Protein AF-0000000085931524 (afdb_homodimer)

Sequence (220 aa):
MPRPKGSQNKSKTNKMNFAAAMEAKLAEKAQLEQKITEALAEIDRLKAQLKANRTSLKSVEKSIAKLETQKAEADAQAILKAQKSKLNSAIQNLLDAGMSMDDIIHKLNGMPRPKGSQNKSKTNKMNFAAAMEAKLAEKAQLEQKITEALAEIDRLKAQLKANRTSLKSVEKSIAKLETQKAEADAQAILKAQKSKLNSAIQNLLDAGMSMDDIIHKLNG

Foldseek 3Di:
DPDPDPPCPVCPVPPPPVVVVVVVVVVVVVVVVVVVVVVVVVVVVVVVVVVVVVVVVVVVVVVVVVVVVVVVVVVVVVVVVVVVVVVVVVLVVCVVVPHDPVNVVVVVVD/DPDPDPPPPPCPVPPPPVVVVVVVVVVVVVVVVVVVVVVVVVVVVVVVVVVVVVVVVVVVVVVVVVVVVVVVVVVVVVVVVVVVVVVVVVLVVCVVVPHDPVVVVVVVVD

Organism: NCBI:txid2903556

pLDDT: mean 90.13, std 16.09, range [42.25, 98.94]

Str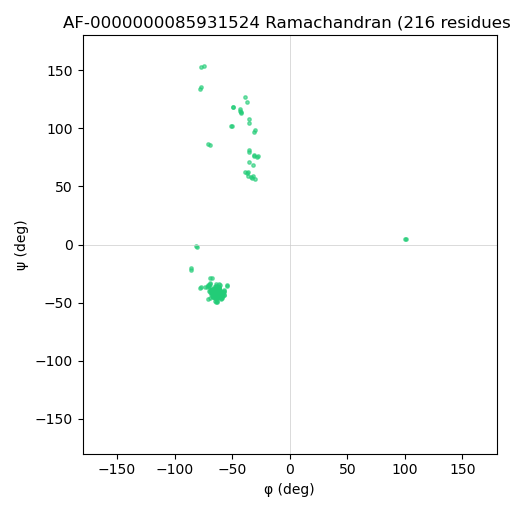ucture (mmCIF, N/CA/C/O backbone):
data_AF-0000000085931524-model_v1
#
loop_
_entity.id
_entity.type
_entity.pdbx_description
1 polymer 'Uncharacterized protein'
#
loop_
_atom_site.group_PDB
_atom_site.id
_atom_site.type_symbol
_atom_site.label_atom_id
_atom_site.label_alt_id
_atom_site.label_comp_id
_atom_site.label_asym_id
_atom_site.label_entity_id
_atom_site.label_seq_id
_atom_site.pdbx_PDB_ins_code
_atom_site.Cartn_x
_atom_site.Cartn_y
_atom_site.Cartn_z
_atom_site.occupancy
_atom_site.B_iso_or_equiv
_atom_site.auth_seq_id
_atom_site.auth_comp_id
_atom_site.auth_asym_id
_atom_site.auth_atom_id
_atom_site.pdbx_PDB_model_num
ATOM 1 N N . MET A 1 1 ? 39.281 -64.125 -14.969 1 48.97 1 MET A N 1
ATOM 2 C CA . MET A 1 1 ? 38.5 -63.625 -13.844 1 48.97 1 MET A CA 1
ATOM 3 C C . MET A 1 1 ? 37.062 -63.281 -14.289 1 48.97 1 MET A C 1
ATOM 5 O O . MET A 1 1 ? 36.875 -62.688 -15.359 1 48.97 1 MET A O 1
ATOM 9 N N . PRO A 1 2 ? 35.938 -64 -13.961 1 50.84 2 PRO A N 1
ATOM 10 C CA . PRO A 1 2 ? 34.562 -63.812 -14.453 1 50.84 2 PRO A CA 1
ATOM 11 C C . PRO A 1 2 ? 34.125 -62.344 -14.344 1 50.84 2 PRO A C 1
ATOM 13 O O . PRO A 1 2 ? 34.625 -61.625 -13.469 1 50.84 2 PRO A O 1
ATOM 16 N N . ARG A 1 3 ? 33.812 -61.719 -15.469 1 61.47 3 ARG A N 1
ATOM 17 C CA . ARG A 1 3 ? 33.312 -60.344 -15.5 1 61.47 3 ARG A CA 1
ATOM 18 C C . ARG A 1 3 ? 32.281 -60.094 -14.383 1 61.47 3 ARG A C 1
ATOM 20 O O . ARG A 1 3 ? 31.438 -60.969 -14.125 1 61.47 3 ARG A O 1
ATOM 27 N N . PRO A 1 4 ? 32.594 -59.25 -13.391 1 54.47 4 PRO A N 1
ATOM 28 C CA . PRO A 1 4 ? 31.609 -58.906 -12.367 1 54.47 4 PRO A CA 1
ATOM 29 C C . PRO A 1 4 ? 30.203 -58.781 -12.938 1 54.47 4 PRO A C 1
ATOM 31 O O . PRO A 1 4 ? 30.031 -58.5 -14.125 1 54.47 4 PRO A O 1
ATOM 34 N N . LYS A 1 5 ? 29.297 -59.531 -12.438 1 51.34 5 LYS A N 1
ATOM 35 C CA . LYS A 1 5 ? 27.875 -59.469 -12.75 1 51.34 5 LYS A CA 1
ATOM 36 C C . LYS A 1 5 ? 27.406 -58.031 -13 1 51.34 5 LYS A C 1
ATOM 38 O O . LYS A 1 5 ? 27.922 -57.094 -12.383 1 51.34 5 LYS A O 1
ATOM 43 N N . GLY A 1 6 ? 27.172 -57.625 -14.234 1 47.81 6 GLY A N 1
ATOM 44 C CA . GLY A 1 6 ? 26.594 -56.344 -14.609 1 47.81 6 GLY A CA 1
ATOM 45 C C . GLY A 1 6 ? 25.625 -55.812 -13.562 1 47.81 6 GLY A C 1
ATOM 46 O O . GLY A 1 6 ? 24.875 -56.562 -12.945 1 47.81 6 GLY A O 1
ATOM 47 N N . SER A 1 7 ? 26.172 -54.906 -12.688 1 46.09 7 SER A N 1
ATOM 48 C CA . SER A 1 7 ? 25.25 -54.156 -11.828 1 46.09 7 SER A CA 1
ATOM 49 C C . SER A 1 7 ? 23.906 -53.938 -12.516 1 46.09 7 SER A C 1
ATOM 51 O O . SER A 1 7 ? 23.844 -53.406 -13.625 1 46.09 7 SER A O 1
ATOM 53 N N . GLN A 1 8 ? 23.078 -54.938 -12.57 1 42.62 8 GLN A N 1
ATOM 54 C CA . GLN A 1 8 ? 21.719 -54.562 -12.961 1 42.62 8 GLN A CA 1
ATOM 55 C C . GLN A 1 8 ? 21.312 -53.219 -12.398 1 42.62 8 GLN A C 1
ATOM 57 O O . GLN A 1 8 ? 21.156 -53.062 -11.188 1 42.62 8 GLN A O 1
ATOM 62 N N . ASN A 1 9 ? 22.047 -52.156 -12.719 1 47.06 9 ASN A N 1
ATOM 63 C CA . ASN A 1 9 ? 21.469 -50.844 -12.422 1 47.06 9 ASN A CA 1
ATOM 64 C C . ASN A 1 9 ? 19.953 -50.875 -12.5 1 47.06 9 ASN A C 1
ATOM 66 O O . ASN A 1 9 ? 19.375 -51 -13.586 1 47.06 9 ASN A O 1
ATOM 70 N N . LYS A 1 10 ? 19.406 -51.719 -11.766 1 45.88 10 LYS A N 1
ATOM 71 C CA . LYS A 1 10 ? 17.969 -51.531 -11.648 1 45.88 10 LYS A CA 1
ATOM 72 C C . LYS A 1 10 ? 17.594 -50.062 -11.656 1 45.88 10 LYS A C 1
ATOM 74 O O . LYS A 1 10 ? 18.047 -49.281 -10.812 1 45.88 10 LYS A O 1
ATOM 79 N N . SER A 1 11 ? 17.484 -49.406 -12.609 1 48.38 11 SER A N 1
ATOM 80 C CA . SER A 1 11 ? 16.828 -48.094 -12.734 1 48.38 11 SER A CA 1
ATOM 81 C C . SER A 1 11 ? 15.641 -47.969 -11.781 1 48.38 11 SER A C 1
ATOM 83 O O . SER A 1 11 ? 14.633 -48.656 -11.969 1 48.38 11 SER A O 1
ATOM 85 N N . LYS A 1 12 ? 15.992 -48.156 -10.555 1 46.28 12 LYS A N 1
ATOM 86 C CA . LYS A 1 12 ? 14.867 -47.719 -9.727 1 46.28 12 LYS A CA 1
ATOM 87 C C . LYS A 1 12 ? 14.109 -46.562 -10.375 1 46.28 12 LYS A C 1
ATOM 89 O O . LYS A 1 12 ? 14.664 -45.5 -10.555 1 46.28 12 LYS A O 1
ATOM 94 N N . THR A 1 13 ? 13.461 -46.688 -11.375 1 49.78 13 THR A N 1
ATOM 95 C CA . THR A 1 13 ? 12.594 -45.656 -11.922 1 49.78 13 THR A CA 1
ATOM 96 C C . THR A 1 13 ? 11.875 -44.875 -10.812 1 49.78 13 THR A C 1
ATOM 98 O O . THR A 1 13 ? 11.07 -45.469 -10.078 1 49.78 13 THR A O 1
ATOM 101 N N . ASN A 1 14 ? 12.641 -44.344 -10.133 1 55.62 14 ASN A N 1
ATOM 102 C CA . ASN A 1 14 ? 11.961 -43.438 -9.203 1 55.62 14 ASN A CA 1
ATOM 103 C C . ASN A 1 14 ? 10.648 -42.938 -9.781 1 55.62 14 ASN A C 1
ATOM 105 O O . ASN A 1 14 ? 10.656 -42.125 -10.734 1 55.62 14 ASN A O 1
ATOM 109 N N . LYS A 1 15 ? 9.719 -43.781 -9.742 1 72.19 15 LYS A N 1
ATOM 110 C CA . LYS A 1 15 ? 8.398 -43.375 -10.25 1 72.19 15 LYS A CA 1
ATOM 111 C C . LYS A 1 15 ? 7.949 -42.062 -9.648 1 72.19 15 LYS A C 1
ATOM 113 O O . LYS A 1 15 ? 7.914 -41.906 -8.422 1 72.19 15 LYS A O 1
ATOM 118 N N . MET A 1 16 ? 8.031 -41.031 -10.297 1 81.81 16 MET A N 1
ATOM 119 C CA . MET A 1 16 ? 7.527 -39.719 -9.875 1 81.81 16 MET A CA 1
ATOM 120 C C . MET A 1 16 ? 6.141 -39.844 -9.25 1 81.81 16 MET A C 1
ATOM 122 O O . MET A 1 16 ? 5.289 -40.594 -9.758 1 81.81 16 MET A O 1
ATOM 126 N N . ASN A 1 17 ? 6.117 -39.531 -7.988 1 90.69 17 ASN A N 1
ATOM 127 C CA . ASN A 1 17 ? 4.82 -39.406 -7.332 1 90.69 17 ASN A CA 1
ATOM 128 C C . ASN A 1 17 ? 4.055 -38.188 -7.816 1 90.69 17 ASN A C 1
ATOM 130 O O . ASN A 1 17 ? 4.109 -37.125 -7.191 1 90.69 17 ASN A O 1
ATOM 134 N N . PHE A 1 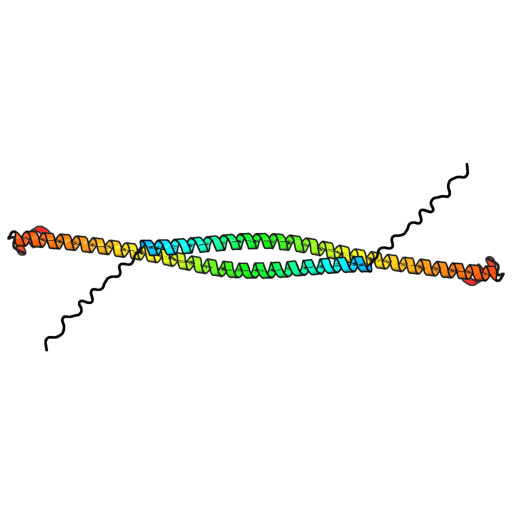18 ? 3.328 -38.25 -8.859 1 93.44 18 PHE A N 1
ATOM 135 C CA . PHE A 1 18 ? 2.631 -37.156 -9.531 1 93.44 18 PHE A CA 1
ATOM 136 C C . PHE A 1 18 ? 1.597 -36.531 -8.602 1 93.44 18 PHE A C 1
ATOM 138 O O . PHE A 1 18 ? 1.392 -35.312 -8.625 1 93.44 18 PHE A O 1
ATOM 145 N N . ALA A 1 19 ? 1.021 -37.438 -7.867 1 93 19 ALA A N 1
ATOM 146 C CA . ALA A 1 19 ? -0.013 -36.906 -6.973 1 93 19 ALA A CA 1
ATOM 147 C C . ALA A 1 19 ? 0.578 -35.938 -5.953 1 93 19 ALA A C 1
ATOM 149 O O . ALA A 1 19 ? 0.038 -34.875 -5.734 1 93 19 ALA A O 1
ATOM 150 N N . ALA A 1 20 ? 1.625 -36.281 -5.391 1 95.62 20 ALA A N 1
ATOM 151 C CA . ALA A 1 20 ? 2.273 -35.438 -4.398 1 95.62 20 ALA A CA 1
ATOM 152 C C . ALA A 1 20 ? 2.82 -34.156 -5.039 1 95.62 20 ALA A C 1
ATOM 154 O O . ALA A 1 20 ? 2.713 -33.062 -4.469 1 95.62 20 ALA A O 1
ATOM 155 N N . ALA A 1 21 ? 3.412 -34.312 -6.207 1 97.19 21 ALA A N 1
ATOM 156 C CA . ALA A 1 21 ? 3.967 -33.156 -6.91 1 97.19 21 ALA A CA 1
ATOM 157 C C . ALA A 1 21 ? 2.869 -32.156 -7.289 1 97.19 21 ALA A C 1
ATOM 159 O O . ALA A 1 21 ? 3.035 -30.953 -7.133 1 97.19 21 ALA A O 1
ATOM 160 N N . MET A 1 22 ? 1.765 -32.75 -7.707 1 97.38 22 MET A N 1
ATOM 161 C CA . MET A 1 22 ? 0.637 -31.891 -8.078 1 97.38 22 MET A CA 1
ATOM 162 C C . MET A 1 22 ? 0.082 -31.156 -6.855 1 97.38 22 MET A C 1
ATOM 164 O O . MET A 1 22 ? -0.213 -29.969 -6.918 1 97.38 22 MET A O 1
ATOM 168 N N . GLU A 1 23 ? -0.042 -31.875 -5.781 1 97.44 23 GLU A N 1
ATOM 169 C CA . GLU A 1 23 ? -0.554 -31.266 -4.555 1 97.44 23 GLU A CA 1
ATOM 170 C C . GLU A 1 23 ? 0.328 -30.109 -4.102 1 97.44 23 GLU A C 1
ATOM 172 O O . GLU A 1 23 ? -0.177 -29.047 -3.711 1 97.44 23 GLU A O 1
ATOM 177 N N . ALA A 1 24 ? 1.578 -30.266 -4.191 1 98.12 24 ALA A N 1
ATOM 178 C CA . ALA A 1 24 ? 2.514 -29.234 -3.764 1 98.12 24 ALA A CA 1
ATOM 179 C C . ALA A 1 24 ? 2.391 -27.984 -4.637 1 98.12 24 ALA A C 1
ATOM 181 O O . ALA A 1 24 ? 2.404 -26.859 -4.133 1 98.12 24 ALA A O 1
ATOM 182 N N . LYS A 1 25 ? 2.207 -28.203 -5.918 1 98.56 25 LYS A N 1
ATOM 183 C CA . LYS A 1 25 ? 2.104 -27.062 -6.828 1 98.56 25 LYS A CA 1
ATOM 184 C C . LYS A 1 25 ? 0.766 -26.359 -6.66 1 98.56 25 LYS A C 1
ATOM 186 O O . LYS A 1 25 ? 0.693 -25.125 -6.773 1 98.56 25 LYS A O 1
ATOM 191 N N . LEU A 1 26 ? -0.177 -27.125 -6.426 1 98.75 26 LEU A N 1
ATOM 192 C CA . LEU A 1 26 ? -1.482 -26.516 -6.195 1 98.75 26 LEU A CA 1
ATOM 193 C C . LEU A 1 26 ? -1.477 -25.688 -4.918 1 98.75 26 LEU A C 1
ATOM 195 O O . LEU A 1 26 ? -2.098 -24.625 -4.859 1 98.75 26 LEU A O 1
ATOM 199 N N . ALA A 1 27 ? -0.819 -26.141 -3.908 1 98.75 27 ALA A N 1
ATOM 200 C CA . ALA A 1 27 ? -0.686 -25.375 -2.67 1 98.75 27 ALA A CA 1
ATOM 201 C C . ALA A 1 27 ? 0.092 -24.078 -2.902 1 98.75 27 ALA A C 1
ATOM 203 O O . ALA A 1 27 ? -0.26 -23.031 -2.359 1 98.75 27 ALA A O 1
ATOM 204 N N . GLU A 1 28 ? 1.168 -24.219 -3.674 1 98.75 28 GLU A N 1
ATOM 205 C CA . GLU A 1 28 ? 1.94 -23.031 -4.035 1 98.75 28 GLU A CA 1
ATOM 206 C C . GLU A 1 28 ? 1.077 -22.016 -4.777 1 98.75 28 GLU A C 1
ATOM 208 O O . GLU A 1 28 ? 1.135 -20.812 -4.492 1 98.75 28 GLU A O 1
ATOM 213 N N . LYS A 1 29 ? 0.291 -22.5 -5.66 1 98.88 29 LYS A N 1
ATOM 214 C CA . LYS A 1 29 ? -0.619 -21.641 -6.41 1 98.88 29 LYS A CA 1
ATOM 215 C C . LYS A 1 29 ? -1.58 -20.906 -5.473 1 98.88 29 LYS A C 1
ATOM 217 O O . LYS A 1 29 ? -1.773 -19.703 -5.594 1 98.88 29 LYS A O 1
ATOM 222 N N . ALA A 1 30 ? -2.123 -21.609 -4.594 1 98.88 30 ALA A N 1
ATOM 223 C CA . ALA A 1 30 ? -3.092 -21.031 -3.662 1 98.88 30 ALA A CA 1
ATOM 224 C C . ALA A 1 30 ? -2.449 -19.953 -2.801 1 98.88 30 ALA A C 1
ATOM 226 O O . ALA A 1 30 ? -3.061 -18.906 -2.539 1 98.88 30 ALA A O 1
ATOM 227 N N . GLN A 1 31 ? -1.244 -20.219 -2.348 1 98.88 31 GLN A N 1
ATOM 228 C CA . GLN A 1 31 ? -0.531 -19.25 -1.526 1 98.88 31 GLN A CA 1
ATOM 229 C C . GLN A 1 31 ? -0.258 -17.969 -2.305 1 98.88 31 GLN A C 1
ATOM 231 O O . GLN A 1 31 ? -0.426 -16.875 -1.775 1 98.88 31 GLN A O 1
ATOM 236 N N . LEU A 1 32 ? 0.103 -18.141 -3.498 1 98.94 32 LEU A N 1
ATOM 237 C CA . LEU A 1 32 ? 0.389 -16.984 -4.336 1 98.94 32 LEU A CA 1
ATOM 238 C C . LEU A 1 32 ? -0.879 -16.172 -4.598 1 98.94 32 LEU A C 1
ATOM 240 O O . LEU A 1 32 ? -0.859 -14.945 -4.539 1 98.94 32 LEU A O 1
ATOM 244 N N . GLU A 1 33 ? -1.923 -16.844 -4.852 1 98.88 33 GLU A N 1
ATOM 245 C CA . GLU A 1 33 ? -3.189 -16.156 -5.082 1 98.88 33 GLU A CA 1
ATOM 246 C C . GLU A 1 33 ? -3.639 -15.391 -3.84 1 98.88 33 GLU A C 1
ATOM 248 O O . GLU A 1 33 ? -4.168 -14.281 -3.945 1 98.88 33 GLU A O 1
ATOM 253 N N . GLN A 1 34 ? -3.434 -15.977 -2.729 1 98.88 34 GLN A N 1
ATOM 254 C CA . GLN A 1 34 ? -3.773 -15.297 -1.479 1 98.88 34 GLN A CA 1
ATOM 255 C C . GLN A 1 34 ? -2.922 -14.047 -1.28 1 98.88 34 GLN A C 1
ATOM 257 O O . GLN A 1 34 ? -3.438 -12.992 -0.911 1 98.88 34 GLN A O 1
ATOM 262 N N . LYS A 1 35 ? -1.626 -14.164 -1.531 1 98.88 35 LYS A N 1
ATOM 263 C CA . LYS A 1 35 ? -0.72 -13.023 -1.396 1 98.88 35 LYS A CA 1
ATOM 264 C C . LYS A 1 35 ? -1.114 -11.898 -2.342 1 98.88 35 LYS A C 1
ATOM 266 O O . LYS A 1 35 ? -1.071 -10.719 -1.966 1 98.88 35 LYS A O 1
ATOM 271 N N . ILE A 1 36 ? -1.507 -12.211 -3.512 1 98.94 36 ILE A N 1
ATOM 272 C CA . ILE A 1 36 ? -1.916 -11.234 -4.508 1 98.94 36 ILE A CA 1
ATOM 273 C C . ILE A 1 36 ? -3.184 -10.523 -4.043 1 98.94 36 ILE A C 1
ATOM 275 O O . ILE A 1 36 ? -3.262 -9.289 -4.074 1 98.94 36 ILE A O 1
ATOM 279 N N . THR A 1 37 ? -4.105 -11.328 -3.527 1 98.81 37 THR A N 1
ATOM 280 C CA . THR A 1 37 ? -5.359 -10.766 -3.027 1 98.81 37 THR A CA 1
ATOM 281 C C . THR A 1 37 ? -5.098 -9.828 -1.85 1 98.81 37 THR A C 1
ATOM 283 O O . THR A 1 37 ? -5.652 -8.727 -1.79 1 98.81 37 THR A O 1
ATOM 286 N N . GLU A 1 38 ? -4.234 -10.242 -0.986 1 98.69 38 GLU A N 1
ATOM 287 C CA . GLU A 1 38 ? -3.91 -9.453 0.197 1 98.69 38 GLU A CA 1
ATOM 288 C C . GLU A 1 38 ? -3.195 -8.156 -0.185 1 98.69 38 GLU A C 1
ATOM 290 O O . GLU A 1 38 ? -3.479 -7.098 0.376 1 98.69 38 GLU A O 1
ATOM 295 N N . ALA A 1 39 ? -2.297 -8.242 -1.103 1 98.88 39 ALA A N 1
ATOM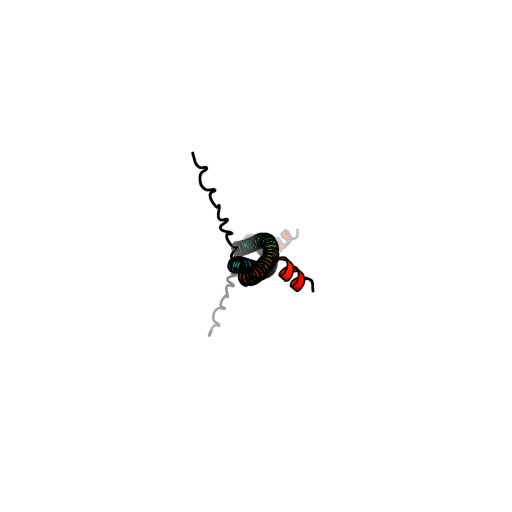 296 C CA . ALA A 1 39 ? -1.567 -7.055 -1.541 1 98.88 39 ALA A CA 1
ATOM 297 C C . ALA A 1 39 ? -2.504 -6.047 -2.197 1 98.88 39 ALA A C 1
ATOM 299 O O . ALA A 1 39 ? -2.402 -4.844 -1.95 1 98.88 39 ALA A O 1
ATOM 300 N N . LEU A 1 40 ? -3.422 -6.508 -3.004 1 98.88 40 LEU A N 1
ATOM 301 C CA . LEU A 1 40 ? -4.375 -5.629 -3.672 1 98.88 40 LEU A CA 1
ATOM 302 C C . LEU A 1 40 ? -5.27 -4.926 -2.656 1 98.88 40 LEU A C 1
ATOM 304 O O . LEU A 1 40 ? -5.52 -3.725 -2.77 1 98.88 40 LEU A O 1
ATOM 308 N N . ALA A 1 41 ? -5.723 -5.684 -1.669 1 98.81 41 ALA A N 1
ATOM 309 C CA . ALA A 1 41 ? -6.566 -5.102 -0.628 1 98.81 41 ALA A CA 1
ATOM 310 C C . ALA A 1 41 ? -5.812 -4.035 0.159 1 98.81 41 ALA A C 1
ATOM 312 O O . ALA A 1 41 ? -6.367 -2.982 0.484 1 98.81 41 ALA A O 1
ATOM 313 N N . GLU A 1 42 ? -4.551 -4.309 0.475 1 98.88 42 GLU A N 1
ATOM 314 C CA . GLU A 1 42 ? -3.746 -3.352 1.231 1 98.88 42 GLU A CA 1
ATOM 315 C C . GLU A 1 42 ? -3.475 -2.092 0.416 1 98.88 42 GLU A C 1
ATOM 317 O O . GLU A 1 42 ? -3.504 -0.981 0.952 1 98.88 42 GLU A O 1
ATOM 322 N N . ILE A 1 43 ? -3.162 -2.262 -0.872 1 98.88 43 ILE A N 1
ATOM 323 C CA . ILE A 1 43 ? -2.941 -1.118 -1.751 1 98.88 43 ILE A CA 1
ATOM 324 C C . ILE A 1 43 ? -4.188 -0.236 -1.773 1 98.88 43 ILE A C 1
ATOM 326 O O . ILE A 1 43 ? -4.09 0.986 -1.646 1 98.88 43 ILE A O 1
ATOM 330 N N . ASP A 1 44 ? -5.348 -0.867 -1.813 1 98.81 44 ASP A N 1
ATOM 331 C CA . ASP A 1 44 ? -6.594 -0.107 -1.807 1 98.81 44 ASP A CA 1
ATOM 332 C C . ASP A 1 44 ? -6.773 0.645 -0.49 1 98.81 44 ASP A C 1
ATOM 334 O O . ASP A 1 44 ? -7.199 1.801 -0.481 1 98.81 44 ASP A O 1
ATOM 338 N N . ARG A 1 45 ? -6.477 0.008 0.62 1 98.88 45 ARG A N 1
ATOM 339 C CA . ARG A 1 45 ? -6.574 0.64 1.932 1 98.88 45 ARG A CA 1
ATOM 340 C C . ARG A 1 45 ? -5.641 1.845 2.029 1 98.88 45 ARG A C 1
ATOM 342 O O . ARG A 1 45 ? -6.043 2.908 2.504 1 98.88 45 ARG A O 1
ATOM 349 N N . LEU A 1 46 ? -4.453 1.678 1.506 1 98.88 46 LEU A N 1
ATOM 350 C CA . LEU A 1 46 ? -3.453 2.738 1.578 1 98.88 46 LEU A CA 1
ATOM 351 C C . LEU A 1 46 ? -3.828 3.902 0.666 1 98.88 46 LEU A C 1
ATOM 353 O O . LEU A 1 46 ? -3.598 5.062 1.008 1 98.88 46 LEU A O 1
ATOM 357 N N . LYS A 1 47 ? -4.426 3.635 -0.455 1 98.88 47 LYS A N 1
ATOM 358 C CA . LYS A 1 47 ? -4.898 4.695 -1.342 1 98.88 47 LYS A CA 1
ATOM 359 C C . LYS A 1 47 ? -5.988 5.527 -0.673 1 98.88 47 LYS A C 1
ATOM 361 O O . LYS A 1 47 ? -6.012 6.754 -0.812 1 98.88 47 LYS A O 1
ATOM 366 N N . ALA A 1 48 ? -6.871 4.891 0.054 1 98.75 48 ALA A N 1
ATOM 367 C CA . ALA A 1 48 ? -7.914 5.605 0.785 1 98.75 48 ALA A CA 1
ATOM 368 C C . ALA A 1 48 ? -7.312 6.473 1.888 1 98.75 48 ALA A C 1
ATOM 370 O O . ALA A 1 48 ? -7.727 7.617 2.078 1 98.75 48 ALA A O 1
ATOM 371 N N . GLN A 1 49 ? -6.297 5.941 2.582 1 98.81 49 GLN A N 1
ATOM 372 C CA . GLN A 1 49 ? -5.609 6.691 3.627 1 98.81 49 GLN A CA 1
ATOM 373 C C . GLN A 1 49 ? -4.867 7.891 3.047 1 98.81 49 GLN A C 1
ATOM 375 O O . GLN A 1 49 ? -4.867 8.977 3.635 1 98.81 49 GLN A O 1
ATOM 380 N N . LEU A 1 50 ? -4.199 7.68 1.926 1 98.75 50 LEU A N 1
ATOM 381 C CA . LEU A 1 50 ? -3.492 8.75 1.231 1 98.75 50 LEU A CA 1
ATOM 382 C C . LEU A 1 50 ? -4.445 9.891 0.871 1 98.75 50 LEU A C 1
ATOM 384 O O . LEU A 1 50 ? -4.145 11.055 1.12 1 98.75 50 LEU A O 1
ATOM 388 N N . LYS A 1 51 ? -5.59 9.523 0.397 1 98.81 51 LYS A N 1
ATOM 389 C CA . LYS A 1 51 ? -6.594 10.531 0.047 1 98.81 51 LYS A CA 1
ATOM 390 C C . LYS A 1 51 ? -7.035 11.32 1.277 1 98.81 51 LYS A C 1
ATOM 392 O O . LYS A 1 51 ? -7.113 12.547 1.239 1 98.81 51 LYS A O 1
ATOM 397 N N . ALA A 1 52 ? -7.371 10.633 2.344 1 98.88 52 ALA A N 1
ATOM 398 C CA . ALA A 1 52 ? -7.797 11.273 3.586 1 98.88 52 ALA A CA 1
ATOM 399 C C . ALA A 1 52 ? -6.703 12.18 4.141 1 98.88 52 ALA A C 1
ATOM 401 O O . ALA A 1 52 ? -6.98 13.305 4.566 1 98.88 52 ALA A O 1
ATOM 402 N N . ASN A 1 53 ? -5.477 11.695 4.141 1 98.88 53 ASN A N 1
ATOM 403 C CA . ASN A 1 53 ? -4.355 12.469 4.66 1 98.88 53 ASN A CA 1
ATOM 404 C C . ASN A 1 53 ? -4.102 13.719 3.816 1 98.88 53 ASN A C 1
ATOM 406 O O . ASN A 1 53 ? -3.801 14.781 4.355 1 98.88 53 ASN A O 1
ATOM 410 N N . ARG A 1 54 ? -4.215 13.672 2.49 1 98.88 54 ARG A N 1
ATOM 411 C CA . ARG A 1 54 ? -4.035 14.82 1.61 1 98.88 54 ARG A CA 1
ATOM 412 C C . ARG A 1 54 ? -5.129 15.867 1.838 1 98.88 54 ARG A C 1
ATOM 414 O O . ARG A 1 54 ? -4.859 17.062 1.817 1 98.88 54 ARG A O 1
ATOM 421 N N . THR A 1 55 ? -6.332 15.398 2.098 1 98.81 55 THR A N 1
ATOM 422 C CA . THR A 1 55 ? -7.422 16.312 2.424 1 98.81 55 THR A CA 1
ATOM 423 C C . THR A 1 55 ? -7.152 17.031 3.742 1 98.81 55 THR A C 1
ATOM 425 O O . THR A 1 55 ? -7.328 18.25 3.84 1 98.81 55 THR A O 1
ATOM 428 N N . SER A 1 56 ? -6.742 16.266 4.707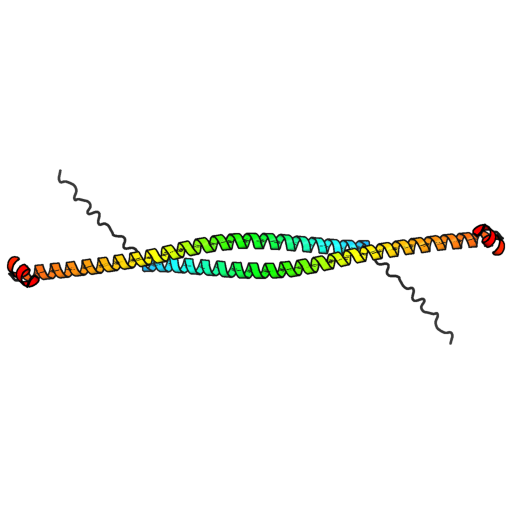 1 98.88 56 SER A N 1
ATOM 429 C CA . SER A 1 56 ? -6.406 16.844 6.004 1 98.88 56 SER A CA 1
ATOM 430 C C . SER A 1 56 ? -5.25 17.844 5.891 1 98.88 56 SER A C 1
ATOM 432 O O . SER A 1 56 ? -5.266 18.891 6.523 1 98.88 56 SER A O 1
ATOM 434 N N . LEU A 1 57 ? -4.242 17.531 5.121 1 98.88 57 LEU A N 1
ATOM 435 C CA . LEU A 1 57 ? -3.094 18.406 4.922 1 98.88 57 LEU A CA 1
ATOM 436 C C . LEU A 1 57 ? -3.529 19.75 4.34 1 98.88 57 LEU A C 1
ATOM 438 O O . LEU A 1 57 ? -3.104 20.797 4.812 1 98.88 57 LEU A O 1
ATOM 442 N N . LYS A 1 58 ? -4.418 19.734 3.393 1 98.88 58 LYS A N 1
ATOM 443 C CA . LYS A 1 58 ? -4.945 20.969 2.809 1 98.88 58 LYS A CA 1
ATOM 444 C C . LYS A 1 58 ? -5.664 21.812 3.859 1 98.88 58 LYS A C 1
ATOM 446 O O . LYS A 1 58 ? -5.5 23.031 3.902 1 98.88 58 LYS A O 1
ATOM 451 N N . SER A 1 59 ? -6.395 21.156 4.719 1 98.75 59 SER A N 1
ATOM 452 C CA . SER A 1 59 ? -7.125 21.844 5.777 1 98.75 59 SER A CA 1
ATOM 453 C C . SER A 1 59 ? -6.172 22.5 6.777 1 98.75 59 SER A C 1
ATOM 455 O O . SER A 1 59 ? -6.379 23.641 7.191 1 98.75 59 SER A O 1
ATOM 457 N N . VAL A 1 60 ? -5.184 21.766 7.102 1 98.81 60 VAL A N 1
ATOM 458 C CA . VAL A 1 60 ? -4.207 22.266 8.055 1 98.81 60 VAL A CA 1
ATOM 459 C C . VAL A 1 60 ? -3.463 23.453 7.449 1 98.81 60 VAL A C 1
ATOM 461 O O . VAL A 1 60 ? -3.211 24.453 8.133 1 98.81 60 VAL A O 1
ATOM 464 N N . GLU A 1 61 ? -3.16 23.406 6.23 1 98.75 61 GLU A N 1
ATOM 465 C CA . GLU A 1 61 ? -2.475 24.5 5.547 1 98.75 61 GLU A CA 1
ATOM 466 C C . GLU A 1 61 ? -3.336 25.75 5.523 1 98.75 61 GLU A C 1
ATOM 468 O O . GLU A 1 61 ? -2.832 26.859 5.719 1 98.75 61 GLU A O 1
ATOM 473 N N . LYS A 1 62 ? -4.625 25.625 5.387 1 98.75 62 LYS A N 1
ATOM 474 C CA . LYS A 1 62 ? -5.547 26.75 5.441 1 98.75 62 LYS A CA 1
ATOM 475 C C . LYS A 1 62 ? -5.605 27.344 6.844 1 98.75 62 LYS A C 1
ATOM 477 O O . LYS A 1 62 ? -5.652 28.578 7.004 1 98.75 62 LYS A O 1
ATOM 482 N N . SER A 1 63 ? -5.598 26.484 7.734 1 98.5 63 SER A N 1
ATOM 483 C CA . SER A 1 63 ? -5.609 26.938 9.117 1 98.5 63 SER A CA 1
ATOM 484 C C . SER A 1 63 ? -4.344 27.719 9.461 1 98.5 63 SER A C 1
ATOM 486 O O . SER A 1 63 ? -4.398 28.719 10.172 1 98.5 63 SER A O 1
ATOM 488 N N . ILE A 1 64 ? -3.275 27.25 8.945 1 98.5 64 ILE A N 1
ATOM 489 C CA . ILE A 1 64 ? -2.008 27.938 9.164 1 98.5 64 ILE A CA 1
ATOM 490 C C . ILE A 1 64 ? -2.064 29.328 8.547 1 98.5 64 ILE A C 1
ATOM 492 O O . ILE A 1 64 ? -1.688 30.312 9.188 1 98.5 64 ILE A O 1
ATOM 496 N N . ALA A 1 65 ? -2.58 29.484 7.41 1 98.31 65 ALA A N 1
ATOM 497 C CA . ALA A 1 65 ? -2.713 30.781 6.738 1 98.31 65 ALA A CA 1
ATOM 498 C C . ALA A 1 65 ? -3.623 31.719 7.527 1 98.31 65 ALA A C 1
ATOM 500 O O . ALA A 1 65 ? -3.328 32.906 7.668 1 98.31 65 ALA A O 1
ATOM 501 N N . LYS A 1 66 ? -4.633 31.188 8.062 1 98 66 LYS A N 1
ATOM 502 C CA . LYS A 1 66 ? -5.57 31.969 8.859 1 98 66 LYS A CA 1
ATOM 503 C C . LYS A 1 66 ? -4.918 32.5 10.133 1 98 66 LYS A C 1
ATOM 505 O O . LYS A 1 66 ? -5.094 33.656 10.508 1 98 66 LYS A O 1
ATOM 510 N N . LEU A 1 67 ? -4.172 31.625 10.742 1 97.81 67 LEU A N 1
ATOM 511 C CA . LEU A 1 67 ? -3.488 32 11.969 1 97.81 67 LEU A CA 1
ATOM 512 C C . LEU A 1 67 ? -2.482 33.125 11.703 1 97.81 67 LEU A C 1
ATOM 514 O O . LEU A 1 67 ? -2.346 34.062 12.516 1 97.81 67 LEU A O 1
ATOM 518 N N . GLU A 1 68 ? -1.823 33.031 10.641 1 97.38 68 GLU A N 1
ATOM 519 C CA . GLU A 1 68 ? -0.865 34.062 10.266 1 97.38 68 GLU A CA 1
ATOM 520 C C . GLU A 1 68 ? -1.557 35.406 10.07 1 97.38 68 GLU A C 1
ATOM 522 O O . GLU A 1 68 ? -1.066 36.438 10.539 1 97.38 68 GLU A O 1
ATOM 527 N N . THR A 1 69 ? -2.658 35.406 9.414 1 97.5 69 THR A N 1
ATOM 528 C CA . THR A 1 69 ? -3.426 36.625 9.18 1 97.5 69 THR A CA 1
ATOM 529 C C . THR A 1 69 ? -3.93 37.188 10.492 1 97.5 69 THR A C 1
ATOM 531 O O . THR A 1 69 ? -3.828 38.406 10.719 1 97.5 69 THR A O 1
ATOM 534 N N . GLN A 1 70 ? -4.41 36.375 11.336 1 96.81 70 GLN A N 1
ATOM 535 C CA . GLN A 1 70 ? -4.922 36.781 12.633 1 96.81 70 GLN A CA 1
ATOM 536 C C . GLN A 1 70 ? -3.814 37.406 13.492 1 96.81 70 GLN A C 1
ATOM 538 O O . GLN A 1 70 ? -4.02 38.406 14.148 1 96.81 70 GLN A O 1
ATOM 543 N N . LYS A 1 71 ? -2.703 36.719 13.477 1 96.06 71 LYS A N 1
ATOM 544 C CA . LYS A 1 71 ? -1.566 37.25 14.227 1 96.06 71 LYS A CA 1
ATOM 545 C C . LYS A 1 71 ? -1.175 38.656 13.727 1 96.06 71 LYS A C 1
ATOM 547 O O . LYS A 1 71 ? -0.928 39.562 14.523 1 96.06 71 LYS A O 1
ATOM 552 N N . ALA A 1 72 ? -1.133 38.812 12.422 1 96.38 72 ALA A N 1
ATOM 553 C CA . ALA A 1 72 ? -0.772 40.094 11.82 1 96.38 72 ALA A CA 1
ATOM 554 C C . ALA A 1 72 ? -1.765 41.188 12.219 1 96.38 72 ALA A C 1
ATOM 556 O O . ALA A 1 72 ? -1.368 42.312 12.539 1 96.38 72 ALA A O 1
ATOM 557 N N . GLU A 1 73 ? -2.988 40.844 12.242 1 95.88 73 GLU A N 1
ATOM 558 C CA . GLU A 1 73 ? -4.027 41.812 12.633 1 95.88 73 GLU A CA 1
ATOM 559 C C . GLU A 1 73 ? -3.914 42.156 14.109 1 95.88 73 GLU A C 1
ATOM 561 O O . GLU A 1 73 ? -4.031 43.344 14.477 1 95.88 73 GLU A O 1
ATOM 566 N N . ALA A 1 74 ? -3.701 41.219 14.859 1 93.88 74 ALA A N 1
ATOM 567 C CA . ALA A 1 74 ?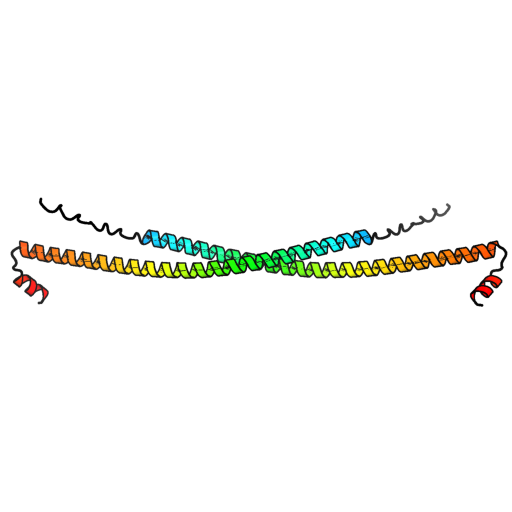 -3.549 41.469 16.281 1 93.88 74 ALA A CA 1
ATOM 568 C C . ALA A 1 74 ? -2.34 42.344 16.562 1 93.88 74 ALA A C 1
ATOM 570 O O . ALA A 1 74 ? -2.412 43.281 17.391 1 93.88 74 ALA A O 1
ATOM 571 N N . ASP A 1 75 ? -1.269 42.031 15.883 1 94.44 75 ASP A N 1
ATOM 572 C CA . ASP A 1 75 ? -0.057 42.844 16.031 1 94.44 75 ASP A CA 1
ATOM 573 C C . ASP A 1 75 ? -0.293 44.281 15.602 1 94.44 75 ASP A C 1
ATOM 575 O O . ASP A 1 75 ? 0.14 45.219 16.281 1 94.44 75 ASP A O 1
ATOM 579 N N . ALA A 1 76 ? -0.989 44.438 14.5 1 95.94 76 ALA A N 1
ATOM 580 C CA . ALA A 1 76 ? -1.299 45.781 14 1 95.94 76 ALA A CA 1
ATOM 581 C C . ALA A 1 76 ? -2.172 46.531 14.984 1 95.94 76 ALA A C 1
ATOM 583 O O . ALA A 1 76 ? -1.936 47.719 15.242 1 95.94 76 ALA A O 1
ATOM 584 N N . GLN A 1 77 ? -3.125 45.875 15.594 1 95.06 77 GLN A N 1
ATOM 585 C CA . GLN A 1 77 ? -4.008 46.5 16.578 1 95.06 77 GLN A CA 1
ATOM 586 C C . GLN A 1 77 ? -3.24 46.906 17.828 1 95.06 77 GLN A C 1
ATOM 588 O O . GLN A 1 77 ? -3.482 47.969 18.406 1 95.06 77 GLN A O 1
ATOM 593 N N . ALA A 1 78 ? -2.377 46.062 18.172 1 92.81 78 ALA A N 1
ATOM 594 C CA . ALA A 1 78 ? -1.569 46.375 19.359 1 92.81 78 ALA A CA 1
ATOM 595 C C . ALA A 1 78 ? -0.699 47.594 19.141 1 92.81 78 ALA A C 1
ATOM 597 O O . ALA A 1 78 ? -0.569 48.438 20.031 1 92.81 78 ALA A O 1
ATOM 598 N N . ILE A 1 79 ? -0.167 47.688 17.953 1 95.94 79 ILE A N 1
ATOM 599 C CA . ILE A 1 79 ? 0.668 48.844 17.625 1 95.94 79 ILE A CA 1
ATOM 600 C C . ILE A 1 79 ? -0.17 50.125 17.641 1 95.94 79 ILE A C 1
ATOM 602 O O . ILE A 1 79 ? 0.246 51.125 18.203 1 95.94 79 ILE A O 1
ATOM 606 N N . LEU A 1 80 ? -1.375 50.062 17.141 1 96.31 80 LEU A N 1
ATOM 607 C CA . LEU A 1 80 ? -2.27 51.219 17.109 1 96.31 80 LEU A CA 1
ATOM 608 C C . LEU A 1 80 ? -2.666 51.625 18.531 1 96.31 80 LEU A C 1
ATOM 610 O O . LEU A 1 80 ? -2.648 52.812 18.859 1 96.31 80 LEU A O 1
ATOM 614 N N . LYS A 1 81 ? -2.971 50.719 19.25 1 94.94 81 LYS A N 1
ATOM 615 C CA . LYS A 1 81 ? -3.361 51.031 20.625 1 94.94 81 LYS A CA 1
ATOM 616 C C . LYS A 1 81 ? -2.215 51.656 21.406 1 94.94 81 LYS A C 1
ATOM 618 O O . LYS A 1 81 ? -2.428 52.594 22.172 1 94.94 81 LYS A O 1
ATOM 623 N N . ALA A 1 82 ? -1.028 51.125 21.141 1 95.5 82 ALA A N 1
ATOM 624 C CA . ALA A 1 82 ? 0.153 51.656 21.812 1 95.5 82 ALA A CA 1
ATOM 625 C C . ALA A 1 82 ? 0.405 53.094 21.375 1 95.5 82 ALA A C 1
ATOM 627 O O . ALA A 1 82 ? 0.738 53.969 22.188 1 95.5 82 ALA A O 1
ATOM 628 N N . GLN A 1 83 ? 0.177 53.375 20.125 1 96.69 83 GLN A N 1
ATOM 629 C CA . GLN A 1 83 ? 0.354 54.719 19.594 1 96.69 83 GLN A CA 1
ATOM 630 C C . GLN A 1 83 ? -0.682 55.688 20.156 1 96.69 83 GLN A C 1
ATOM 632 O O . GLN A 1 83 ? -0.347 56.812 20.547 1 96.69 83 GLN A O 1
ATOM 637 N N . LYS A 1 84 ? -1.873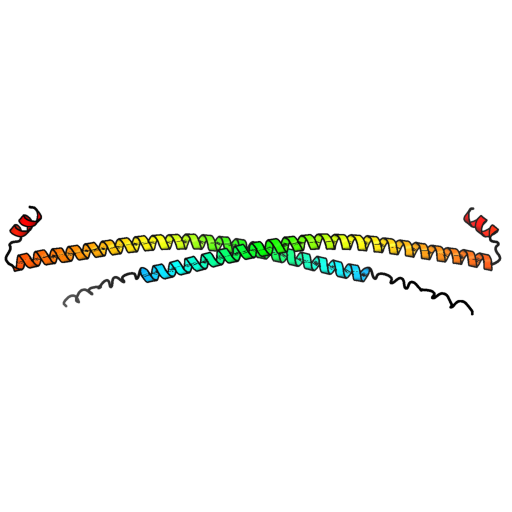 55.281 20.328 1 96.19 84 LYS A N 1
ATOM 638 C CA . LYS A 1 84 ? -2.943 56.094 20.891 1 96.19 84 LYS A CA 1
ATOM 639 C C . LYS A 1 84 ? -2.678 56.438 22.359 1 96.19 84 LYS A C 1
ATOM 641 O O . LYS A 1 84 ? -2.879 57.562 22.797 1 96.19 84 LYS A O 1
ATOM 646 N N . SER A 1 85 ? -2.203 55.438 22.922 1 95.19 85 SER A N 1
ATOM 647 C CA . SER A 1 85 ? -1.894 55.625 24.344 1 95.19 85 SER A CA 1
ATOM 648 C C . SER A 1 85 ? -0.776 56.656 24.516 1 95.19 85 SER A C 1
ATOM 650 O O . SER A 1 85 ? -0.849 57.5 25.406 1 95.19 85 SER A O 1
ATOM 652 N N . LYS A 1 86 ? 0.215 56.531 23.703 1 95.69 86 LYS A N 1
ATOM 653 C CA . LYS A 1 86 ? 1.321 57.469 23.734 1 95.69 86 LYS A CA 1
ATOM 654 C C . LYS A 1 86 ? 0.838 58.906 23.438 1 95.69 86 LYS A C 1
ATOM 656 O O . LYS A 1 86 ? 1.243 59.844 24.109 1 95.69 86 LYS A O 1
ATOM 661 N N . LEU A 1 87 ? -0.049 58.938 22.469 1 94.5 87 LEU A N 1
ATOM 662 C CA . LEU A 1 87 ? -0.614 60.219 22.094 1 94.5 87 LEU A CA 1
ATOM 663 C C . LEU A 1 87 ? -1.429 60.812 23.234 1 94.5 87 LEU A C 1
ATOM 665 O O . LEU A 1 87 ? -1.271 61.969 23.578 1 94.5 87 LEU A O 1
ATOM 669 N N . ASN A 1 88 ? -2.254 60.062 23.781 1 94.62 88 ASN A N 1
ATOM 670 C CA . ASN A 1 88 ? -3.084 60.5 24.906 1 94.62 88 ASN A CA 1
ATOM 671 C C . ASN A 1 88 ? -2.234 61 26.078 1 94.62 88 ASN A C 1
ATOM 673 O O . ASN A 1 88 ? -2.531 62.031 26.688 1 94.62 88 ASN A O 1
ATOM 677 N N . SER A 1 89 ? -1.224 60.281 26.234 1 95.25 89 SER A N 1
ATOM 678 C CA . SER A 1 89 ? -0.321 60.656 27.312 1 95.25 89 SER A CA 1
ATOM 679 C C . SER A 1 89 ? 0.371 61.969 27.031 1 95.25 89 SER A C 1
ATOM 681 O O . SER A 1 89 ? 0.532 62.812 27.922 1 95.25 89 SER A O 1
ATOM 683 N N . ALA A 1 90 ? 0.738 62.156 25.766 1 95.5 90 ALA A N 1
ATOM 684 C CA . ALA A 1 90 ? 1.395 63.406 25.359 1 95.5 90 ALA A CA 1
ATOM 685 C C . ALA A 1 90 ? 0.447 64.562 25.5 1 95.5 90 ALA A C 1
ATOM 687 O O . ALA A 1 90 ? 0.838 65.625 25.984 1 95.5 90 ALA A O 1
ATOM 688 N N . ILE A 1 91 ? -0.768 64.375 25.188 1 95.75 91 ILE A N 1
ATOM 689 C CA . ILE A 1 91 ? -1.788 65.438 25.297 1 95.75 91 ILE A CA 1
ATOM 690 C C . ILE A 1 91 ? -2.043 65.75 26.75 1 95.75 91 ILE A C 1
ATOM 692 O O . ILE A 1 91 ? -2.098 66.938 27.125 1 95.75 91 ILE A O 1
ATOM 696 N N . GLN A 1 92 ? -2.061 64.75 27.531 1 95.44 92 GLN A N 1
ATOM 697 C CA . GLN A 1 92 ? -2.299 64.938 28.953 1 95.44 92 GLN A CA 1
ATOM 698 C C . GLN A 1 92 ? -1.149 65.75 29.609 1 95.44 92 GLN A C 1
ATOM 700 O O . GLN A 1 92 ? -1.374 66.625 30.438 1 95.44 92 GLN A O 1
ATOM 705 N N . ASN A 1 93 ? 0.074 65.375 29.172 1 96.38 93 ASN A N 1
ATOM 706 C CA . ASN A 1 93 ? 1.243 66.062 29.688 1 96.38 93 ASN A CA 1
ATOM 707 C C . ASN A 1 93 ? 1.206 67.562 29.328 1 96.38 93 ASN A C 1
ATOM 709 O O . ASN A 1 93 ? 1.566 68.438 30.141 1 96.38 93 ASN A O 1
ATOM 713 N N . LEU A 1 94 ? 0.751 67.938 28.172 1 96.69 94 LEU A N 1
ATOM 714 C CA . LEU A 1 94 ? 0.648 69.312 27.734 1 96.69 94 LEU A CA 1
ATOM 715 C C . LEU A 1 94 ? -0.445 70.062 28.5 1 96.69 94 LEU A C 1
ATOM 717 O O . LEU A 1 94 ? -0.262 71.188 28.906 1 96.69 94 LEU A O 1
ATOM 721 N N . LEU A 1 95 ? -1.48 69.375 28.828 1 96.69 95 LEU A N 1
ATOM 722 C CA . LEU A 1 95 ? -2.561 69.938 29.625 1 96.69 95 LEU A CA 1
ATOM 723 C C . LEU A 1 95 ? -2.104 70.188 31.062 1 96.69 95 LEU A C 1
ATOM 725 O O . LEU A 1 95 ? -2.367 71.25 31.625 1 96.69 95 LEU A O 1
ATOM 729 N N . ASP A 1 96 ? -1.417 69.312 31.516 1 95.94 96 ASP A N 1
ATOM 730 C CA . ASP A 1 96 ? -0.908 69.438 32.875 1 95.94 96 ASP A CA 1
ATOM 731 C C . ASP A 1 96 ? 0.12 70.562 33 1 95.94 96 ASP A C 1
ATOM 733 O O . ASP A 1 96 ? 0.284 71.125 34.062 1 95.94 96 ASP A O 1
ATOM 737 N N . ALA A 1 97 ? 0.764 70.75 31.875 1 95.94 97 ALA 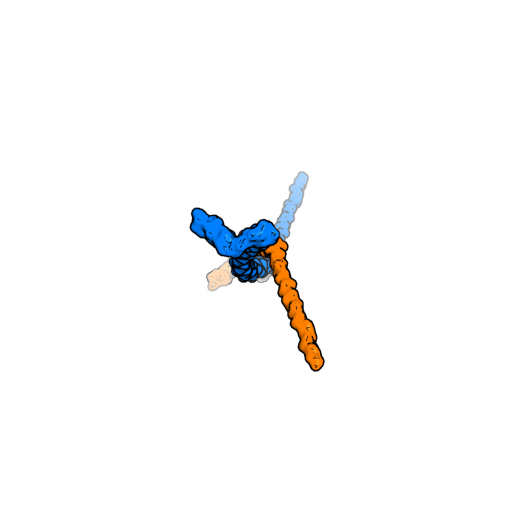A N 1
ATOM 738 C CA . ALA A 1 97 ? 1.767 71.812 31.812 1 95.94 97 ALA A CA 1
ATOM 739 C C . ALA A 1 97 ? 1.117 73.188 31.578 1 95.94 97 ALA A C 1
ATOM 741 O O . ALA A 1 97 ? 1.809 74.188 31.469 1 95.94 97 ALA A O 1
ATOM 742 N N . GLY A 1 98 ? -0.163 73.125 31.453 1 95.94 98 GLY A N 1
ATOM 743 C CA . GLY A 1 98 ? -0.885 74.375 31.422 1 95.94 98 GLY A CA 1
ATOM 744 C C . GLY A 1 98 ? -1.28 74.812 30.016 1 95.94 98 GLY A C 1
ATOM 745 O O . GLY A 1 98 ? -1.804 75.875 29.812 1 95.94 98 GLY A O 1
ATOM 746 N N . MET A 1 99 ? -1.005 74 29.188 1 95.12 99 MET A N 1
ATOM 747 C CA . MET A 1 99 ? -1.417 74.312 27.812 1 95.12 99 MET A CA 1
ATOM 748 C C . MET A 1 99 ? -2.908 74.062 27.625 1 95.12 99 MET A C 1
ATOM 750 O O . MET A 1 99 ? -3.439 73.062 28.125 1 95.12 99 MET A O 1
ATOM 754 N N . SER A 1 100 ? -3.535 75 26.969 1 94.75 100 SER A N 1
ATOM 755 C CA . SER A 1 100 ? -4.965 74.875 26.734 1 94.75 100 SER A CA 1
ATOM 756 C C . SER A 1 100 ? -5.223 73.875 25.609 1 94.75 100 SER A C 1
ATOM 758 O O . SER A 1 100 ? -4.355 73.625 24.766 1 94.75 100 SER A O 1
ATOM 760 N N . MET A 1 101 ? -6.426 73.188 25.594 1 93.25 101 MET A N 1
ATOM 761 C CA . MET A 1 101 ? -6.832 72.25 24.547 1 93.25 101 MET A CA 1
ATOM 762 C C . MET A 1 101 ? -6.758 72.875 23.172 1 93.25 101 MET A C 1
ATOM 764 O O . MET A 1 101 ? -6.328 72.25 22.203 1 93.25 101 MET A O 1
ATOM 768 N N . ASP A 1 102 ? -7.074 74.188 23.172 1 92.88 102 ASP A N 1
ATOM 769 C CA . ASP A 1 102 ? -7.059 74.938 21.922 1 92.88 102 ASP A CA 1
ATOM 770 C C . ASP A 1 102 ? -5.637 75.062 21.391 1 92.88 102 ASP A C 1
ATOM 772 O O . ASP A 1 102 ? -5.402 74.938 20.188 1 92.88 102 ASP A O 1
ATOM 776 N N . ASP A 1 103 ? -4.652 75.312 22.219 1 94.56 103 ASP A N 1
ATOM 777 C CA . ASP A 1 103 ? -3.252 75.438 21.828 1 94.56 103 ASP A CA 1
ATOM 778 C C . ASP A 1 103 ? -2.719 74.125 21.281 1 94.56 103 ASP A C 1
ATOM 780 O O . ASP A 1 103 ? -1.982 74.125 20.281 1 94.56 103 ASP A O 1
ATOM 784 N N . ILE A 1 104 ? -3.182 73.062 21.812 1 94.06 104 ILE A N 1
ATOM 785 C CA . ILE A 1 104 ? -2.744 71.75 21.406 1 94.06 104 ILE A CA 1
ATOM 786 C C . ILE A 1 104 ? -3.289 71.438 20.016 1 94.06 104 ILE A C 1
ATOM 788 O O . ILE A 1 104 ? -2.551 70.938 19.156 1 94.06 104 ILE A O 1
ATOM 792 N N . ILE A 1 105 ? -4.52 71.688 19.828 1 93.12 105 ILE A N 1
ATOM 793 C CA . ILE A 1 105 ? -5.145 71.438 18.531 1 93.12 105 ILE A CA 1
ATOM 794 C C . ILE A 1 105 ? -4.453 72.312 17.469 1 93.12 105 ILE A C 1
ATOM 796 O O . ILE A 1 105 ? -4.203 71.812 16.359 1 93.12 105 ILE A O 1
ATOM 800 N N . HIS A 1 106 ? -4.059 73.438 17.906 1 93 106 HIS A N 1
ATOM 801 C CA . HIS A 1 106 ? -3.357 74.312 16.969 1 93 106 HIS A CA 1
ATOM 802 C C . HIS A 1 106 ? -1.996 73.75 16.594 1 93 106 HIS A C 1
ATOM 804 O O . HIS A 1 106 ? -1.623 73.75 15.422 1 93 106 HIS A O 1
ATOM 810 N N . LYS A 1 107 ? -1.301 73.188 17.531 1 90.12 107 LYS A N 1
ATOM 811 C CA . LYS A 1 107 ? 0.016 72.625 17.281 1 90.12 107 LYS A CA 1
ATOM 812 C C . LYS A 1 107 ? -0.087 71.375 16.406 1 90.12 107 LYS A C 1
ATOM 814 O O . LYS A 1 107 ? 0.775 71.125 15.562 1 90.12 107 LYS A O 1
ATOM 819 N N . LEU A 1 108 ? -1.158 70.562 16.5 1 87.19 108 LEU A N 1
ATOM 820 C CA . LEU A 1 108 ? -1.337 69.312 15.773 1 87.19 108 LEU A CA 1
ATOM 821 C C . LEU A 1 108 ? -1.728 69.625 14.328 1 87.19 108 LEU A C 1
ATOM 823 O O . LEU A 1 108 ? -1.385 68.812 13.43 1 87.19 108 LEU A O 1
ATOM 827 N N . ASN A 1 109 ? -2.494 70.625 14.156 1 87.38 109 ASN A N 1
ATOM 828 C CA . ASN A 1 109 ? -2.982 70.938 12.828 1 87.38 109 ASN A CA 1
ATOM 829 C C . ASN A 1 109 ? -1.993 71.812 12.062 1 87.38 109 ASN A C 1
ATOM 831 O O . ASN A 1 109 ? -2.156 72.062 10.867 1 87.38 109 ASN A O 1
ATOM 835 N N . GLY A 1 110 ? -1.129 72.5 12.727 1 75.88 110 GLY A N 1
ATOM 836 C CA . GLY A 1 110 ? -0.158 73.375 12.078 1 75.88 110 GLY A CA 1
ATOM 837 C C . GLY A 1 110 ? 1.144 72.688 11.742 1 75.88 110 GLY A C 1
ATOM 838 O O . GLY A 1 110 ? 1.583 72.688 10.594 1 75.88 110 GLY A O 1
ATOM 839 N N . MET B 1 1 ? -31.547 49.75 47.156 1 47.47 1 MET B N 1
ATOM 840 C CA . MET B 1 1 ? -30.344 48.938 47.25 1 47.47 1 MET B CA 1
ATOM 841 C C . MET B 1 1 ? -29.391 49.219 46.094 1 47.47 1 MET B C 1
ATOM 843 O O . MET B 1 1 ? -29.797 49.375 44.938 1 47.47 1 MET B O 1
ATOM 847 N N . PRO B 1 2 ? -28.203 49.906 46.219 1 50.66 2 PRO B N 1
ATOM 848 C CA . PRO B 1 2 ? -27.281 50.312 45.156 1 50.66 2 PRO B CA 1
ATOM 849 C C . PRO B 1 2 ? -26.953 49.188 44.219 1 50.66 2 PRO B C 1
ATOM 851 O O . PRO B 1 2 ? -26.969 48 44.594 1 50.66 2 PRO B O 1
ATOM 854 N N . ARG B 1 3 ? -27.297 49.344 42.906 1 61.34 3 ARG B N 1
ATOM 855 C CA . ARG B 1 3 ? -26.984 48.344 41.906 1 61.34 3 ARG B CA 1
ATOM 856 C C . ARG B 1 3 ? -25.562 47.812 42.094 1 61.34 3 ARG B C 1
ATOM 858 O O . ARG B 1 3 ? -24.641 48.562 42.375 1 61.34 3 ARG B O 1
ATOM 865 N N . PRO B 1 4 ? -25.375 46.5 42.406 1 53.97 4 PRO B N 1
ATOM 866 C CA . PRO B 1 4 ? -24.047 45.906 42.469 1 53.97 4 PRO B CA 1
ATOM 867 C C . PRO B 1 4 ? -23.109 46.406 41.375 1 53.97 4 PRO B C 1
ATOM 869 O O . PRO B 1 4 ? -23.562 46.875 40.344 1 53.97 4 PRO B O 1
ATOM 872 N N . LYS B 1 5 ? -21.969 46.8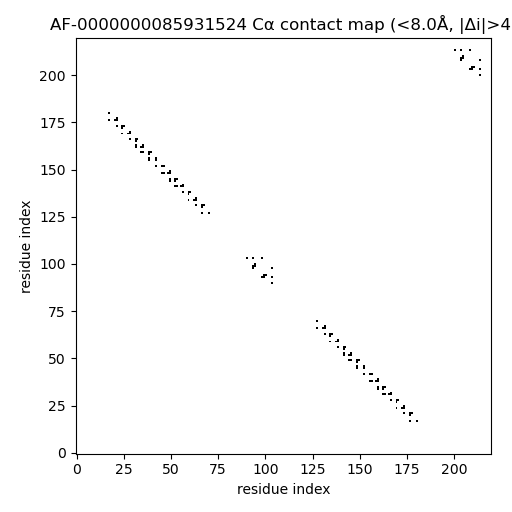75 41.75 1 51.09 5 LYS B N 1
ATOM 873 C CA . LYS B 1 5 ? -20.875 47.312 40.906 1 51.09 5 LYS B CA 1
ATOM 874 C C . LYS B 1 5 ? -20.781 46.438 39.656 1 51.09 5 LYS B C 1
ATOM 876 O O . LYS B 1 5 ? -21.094 45.25 39.688 1 51.09 5 LYS B O 1
ATOM 881 N N . GLY B 1 6 ? -21.125 46.906 38.469 1 47.28 6 GLY B N 1
ATOM 882 C CA . GLY B 1 6 ? -20.969 46.281 37.156 1 47.28 6 GLY B CA 1
ATOM 883 C C . GLY B 1 6 ? -19.766 45.375 37.094 1 47.28 6 GLY B C 1
ATOM 884 O O . GLY B 1 6 ? -18.719 45.656 37.688 1 47.28 6 GLY B O 1
ATOM 885 N N . SER B 1 7 ? -20 44.031 37.25 1 45.88 7 SER B N 1
ATOM 886 C CA . SER B 1 7 ? -18.953 43.062 36.938 1 45.88 7 SER B CA 1
ATOM 887 C C . SER B 1 7 ? -18.062 43.594 35.812 1 45.88 7 SER B C 1
ATOM 889 O O . SER B 1 7 ? -18.547 43.906 34.719 1 45.88 7 SER B O 1
ATOM 891 N N . GLN B 1 8 ? -17.188 44.5 36.062 1 42.25 8 GLN B N 1
ATOM 892 C CA . GLN B 1 8 ? -16.203 44.719 35.031 1 42.25 8 GLN B CA 1
ATOM 893 C C . GLN B 1 8 ? -15.812 43.406 34.344 1 42.25 8 GLN B C 1
ATOM 895 O O . GLN B 1 8 ? -15.227 42.531 34.969 1 42.25 8 GLN B O 1
ATOM 900 N N . ASN B 1 9 ? -16.734 42.719 33.688 1 46.84 9 ASN B N 1
ATOM 901 C CA . ASN B 1 9 ? -16.281 41.656 32.812 1 46.84 9 ASN B CA 1
ATOM 902 C C . ASN B 1 9 ? -14.914 42 32.219 1 46.84 9 ASN B C 1
ATOM 904 O O . ASN B 1 9 ? -14.789 42.906 31.391 1 46.84 9 ASN B O 1
ATOM 908 N N . LYS B 1 10 ? -14.016 42.188 33.031 1 45.81 10 LYS B N 1
ATOM 909 C CA . LYS B 1 10 ? -12.68 42.188 32.438 1 45.81 10 LYS B CA 1
ATOM 910 C C . LYS B 1 10 ? -12.562 41.188 31.297 1 45.81 10 LYS B C 1
ATOM 912 O O . LYS B 1 10 ? -12.766 40 31.484 1 45.81 10 LYS B O 1
ATOM 917 N N . SER B 1 11 ? -12.93 41.344 30.203 1 48.47 11 SER B N 1
ATOM 918 C CA . SER B 1 11 ? -12.586 40.594 29.016 1 48.47 11 SER B CA 1
ATOM 919 C C . SER B 1 11 ? -11.148 40.094 29.078 1 48.47 11 SER B C 1
ATOM 921 O O . SER B 1 11 ? -10.211 40.875 29.016 1 48.47 11 SER B O 1
ATOM 923 N N . LYS B 1 12 ? -10.961 39.344 30.125 1 46.56 12 LYS B N 1
ATOM 924 C CA . LYS B 1 12 ? -9.672 38.688 29.938 1 46.56 12 LYS B CA 1
ATOM 925 C C . LYS B 1 12 ? -9.43 38.344 28.469 1 46.56 12 LYS B C 1
ATOM 927 O O . LYS B 1 12 ? -10.172 37.562 27.875 1 46.56 12 LYS B O 1
ATOM 932 N N . THR B 1 13 ? -9.211 39.188 27.641 1 49.66 13 THR B N 1
ATOM 933 C CA . THR B 1 13 ? -8.812 38.906 26.266 1 49.66 13 THR B CA 1
ATOM 934 C C . THR B 1 13 ? -7.855 37.75 26.188 1 49.66 13 THR B C 1
ATOM 936 O O . THR B 1 13 ? -6.75 37.781 26.734 1 49.66 13 THR B O 1
ATOM 939 N N . ASN B 1 14 ? -8.352 36.781 26.578 1 55.59 14 ASN B N 1
ATOM 940 C CA . ASN B 1 14 ? -7.531 35.594 26.312 1 55.59 14 ASN B CA 1
ATOM 941 C C . ASN B 1 14 ? -6.672 35.781 25.078 1 55.59 14 ASN B C 1
ATOM 943 O O . ASN B 1 14 ? -7.188 35.781 23.953 1 55.59 14 ASN B O 1
ATOM 947 N N . LYS B 1 15 ? -5.691 36.531 25.266 1 71.94 15 LYS B N 1
ATOM 948 C CA . LYS B 1 15 ? -4.781 36.781 24.141 1 71.94 15 LYS B CA 1
ATOM 949 C C . LYS B 1 15 ? -4.34 35.469 23.5 1 71.94 15 LYS B C 1
ATOM 951 O O . LYS B 1 15 ? -3.826 34.562 24.188 1 71.94 15 LYS B O 1
ATOM 956 N N . MET B 1 16 ? -4.828 35.094 22.469 1 81.62 16 MET B N 1
ATOM 957 C CA . MET B 1 16 ? -4.41 33.938 21.688 1 81.62 16 MET B CA 1
ATOM 958 C C . MET B 1 16 ? -2.889 33.844 21.609 1 81.62 16 MET B C 1
ATOM 960 O O . MET B 1 16 ? -2.223 34.844 21.391 1 81.62 16 MET B O 1
ATOM 964 N N . ASN B 1 17 ? -2.383 32.812 22.203 1 90.88 17 ASN B N 1
ATOM 965 C CA . ASN B 1 17 ? -0.967 32.531 22.016 1 90.88 17 ASN B CA 1
ATOM 966 C C . ASN B 1 17 ? -0.676 32.031 20.594 1 90.88 17 ASN B C 1
ATOM 968 O O . ASN B 1 17 ? -0.629 30.828 20.344 1 90.88 17 ASN B O 1
ATOM 972 N N . PHE B 1 18 ? -0.454 32.875 19.672 1 93.44 18 PHE B N 1
ATOM 973 C CA . PHE B 1 18 ? -0.281 32.594 18.25 1 93.44 18 PHE B CA 1
ATOM 974 C C . PHE B 1 18 ? 0.925 31.688 18.016 1 93.44 18 PHE B C 1
ATOM 976 O O . PHE B 1 18 ? 0.902 30.828 17.141 1 93.44 18 PHE B O 1
ATOM 983 N N . ALA B 1 19 ? 1.894 31.969 18.828 1 93.19 19 ALA B N 1
ATOM 984 C CA . ALA B 1 19 ? 3.105 31.172 18.641 1 93.19 19 ALA B CA 1
ATOM 985 C C . ALA B 1 19 ? 2.844 29.703 18.938 1 93.19 19 ALA B C 1
ATOM 987 O O . ALA B 1 19 ? 3.242 28.828 18.156 1 93.19 19 ALA B O 1
ATOM 988 N N . ALA B 1 20 ? 2.189 29.438 19.953 1 95.69 20 ALA B N 1
ATOM 989 C CA . ALA B 1 20 ? 1.882 28.047 20.312 1 95.69 20 ALA B CA 1
ATOM 990 C C . ALA B 1 20 ? 0.922 27.422 19.312 1 95.69 20 ALA B C 1
ATOM 992 O O . ALA B 1 20 ? 1.081 26.25 18.938 1 95.69 20 ALA B O 1
ATOM 993 N N . ALA B 1 21 ? -0.072 28.188 18.906 1 97.19 21 ALA B N 1
ATOM 994 C CA . ALA B 1 21 ? -1.044 27.672 17.938 1 97.19 21 ALA B CA 1
ATOM 995 C C . ALA B 1 21 ? -0.374 27.344 16.609 1 97.19 21 ALA B C 1
ATOM 997 O O . ALA B 1 21 ? -0.652 26.297 16 1 97.19 21 ALA B O 1
ATOM 998 N N . MET B 1 22 ? 0.538 28.219 16.234 1 97.5 22 MET B N 1
ATOM 999 C CA . MET B 1 22 ? 1.26 27.984 14.984 1 97.5 22 MET B CA 1
ATOM 1000 C C . MET B 1 22 ? 2.145 26.75 15.086 1 97.5 22 MET B C 1
ATOM 1002 O O . MET B 1 22 ? 2.189 25.938 14.164 1 97.5 22 MET B O 1
ATOM 1006 N N . GLU B 1 23 ? 2.812 26.625 16.188 1 97.5 23 GLU B N 1
ATOM 1007 C CA . GLU B 1 23 ? 3.68 25.469 16.391 1 97.5 23 GLU B CA 1
ATOM 1008 C C . GLU B 1 23 ? 2.891 24.156 16.297 1 97.5 23 GLU B C 1
ATOM 1010 O O . GLU B 1 23 ? 3.336 23.203 15.672 1 97.5 23 GLU B O 1
ATOM 1015 N N . ALA B 1 24 ? 1.758 24.141 16.875 1 98.19 24 ALA B N 1
ATOM 1016 C CA . ALA B 1 24 ? 0.931 22.938 16.875 1 98.19 24 ALA B CA 1
ATOM 1017 C C . ALA B 1 24 ? 0.48 22.578 15.453 1 98.19 24 ALA B C 1
ATOM 1019 O O . ALA B 1 24 ? 0.496 21.422 15.07 1 98.19 24 ALA B O 1
ATOM 1020 N N . LYS B 1 25 ? 0.144 23.594 14.695 1 98.56 25 LYS B N 1
ATOM 1021 C CA . LYS B 1 25 ? -0.321 23.344 13.336 1 98.56 25 LYS B CA 1
ATOM 1022 C C . LYS B 1 25 ? 0.831 22.906 12.43 1 98.56 25 LYS B C 1
ATOM 1024 O O . LYS B 1 25 ? 0.652 22.062 11.547 1 98.56 25 LYS B O 1
ATOM 1029 N N . LEU B 1 26 ? 1.91 23.484 12.68 1 98.75 26 LEU B N 1
ATOM 1030 C CA . LEU B 1 26 ? 3.078 23.094 11.906 1 98.75 26 LEU B CA 1
ATOM 1031 C C . LEU B 1 26 ? 3.465 21.641 12.203 1 98.75 26 LEU B C 1
ATOM 1033 O O . LEU B 1 26 ? 3.873 20.906 11.305 1 98.75 26 LEU B O 1
ATOM 1037 N N . ALA B 1 27 ? 3.357 21.234 13.438 1 98.81 27 ALA B N 1
ATOM 1038 C CA . ALA B 1 27 ? 3.627 19.844 13.805 1 98.81 27 ALA B CA 1
ATOM 1039 C C . ALA B 1 27 ? 2.625 18.906 13.156 1 98.81 27 ALA B C 1
ATOM 1041 O O . ALA B 1 27 ? 2.996 17.812 12.688 1 98.81 27 ALA B O 1
ATOM 1042 N N . GLU B 1 28 ? 1.369 19.328 13.18 1 98.75 28 GLU B N 1
ATOM 1043 C CA . GLU B 1 28 ? 0.339 18.547 12.508 1 98.75 28 GLU B CA 1
ATOM 1044 C C . GLU B 1 28 ? 0.645 18.391 11.016 1 98.75 28 GLU B C 1
ATOM 1046 O O . GLU B 1 28 ? 0.526 17.297 10.469 1 98.75 28 GLU B O 1
ATOM 1051 N N . LYS B 1 29 ? 1.049 19.453 10.414 1 98.88 29 LYS B N 1
ATOM 1052 C CA . LYS B 1 29 ? 1.416 19.422 9 1 98.88 29 LYS B CA 1
ATOM 1053 C C . LYS B 1 29 ? 2.551 18.438 8.742 1 98.88 29 LYS B C 1
ATOM 1055 O O . LYS B 1 29 ? 2.482 17.641 7.816 1 98.88 29 LYS B O 1
ATOM 1060 N N . ALA B 1 30 ? 3.527 18.484 9.531 1 98.88 30 ALA B N 1
ATOM 1061 C CA . ALA B 1 30 ? 4.688 17.609 9.367 1 98.88 30 ALA B CA 1
ATOM 1062 C C . ALA B 1 30 ? 4.293 16.141 9.5 1 98.88 30 ALA B C 1
ATOM 1064 O O . ALA B 1 30 ? 4.785 15.297 8.75 1 98.88 30 ALA B O 1
ATOM 1065 N N . GLN B 1 31 ? 3.441 15.859 10.469 1 98.88 31 GLN B N 1
ATOM 1066 C CA . GLN B 1 31 ? 2.986 14.492 10.672 1 98.88 31 GLN B CA 1
ATOM 1067 C C . GLN B 1 31 ? 2.217 13.977 9.461 1 98.88 31 GLN B C 1
ATOM 1069 O O . GLN B 1 31 ? 2.412 12.844 9.031 1 98.88 31 GLN B O 1
ATOM 1074 N N . LEU B 1 32 ? 1.418 14.82 8.969 1 98.94 32 LEU B N 1
ATOM 1075 C CA . LEU B 1 32 ? 0.631 14.445 7.801 1 98.94 32 LEU B CA 1
ATOM 1076 C C . LEU B 1 32 ? 1.532 14.203 6.594 1 98.94 32 LEU B C 1
ATOM 1078 O O . LEU B 1 32 ? 1.342 13.242 5.852 1 98.94 32 LEU B O 1
ATOM 1082 N N . GLU B 1 33 ? 2.469 15.031 6.414 1 98.88 33 GLU B N 1
ATOM 1083 C CA . GLU B 1 33 ? 3.4 14.859 5.301 1 98.88 33 GLU B CA 1
ATOM 1084 C C . GLU B 1 33 ? 4.191 13.562 5.434 1 98.88 33 GLU B C 1
ATOM 1086 O O . GLU B 1 33 ? 4.441 12.883 4.438 1 98.88 33 GLU B O 1
ATOM 1091 N N . GLN B 1 34 ? 4.574 13.266 6.605 1 98.88 34 GLN B N 1
ATOM 1092 C CA . GLN B 1 34 ? 5.289 12.016 6.844 1 98.88 34 GLN B CA 1
ATOM 1093 C C . GLN B 1 34 ? 4.41 10.812 6.523 1 98.88 34 GLN B C 1
ATOM 1095 O O . GLN B 1 34 ? 4.855 9.867 5.875 1 98.88 34 GLN B O 1
ATOM 1100 N N . LYS B 1 35 ? 3.15 10.844 6.98 1 98.88 35 LYS B N 1
ATOM 1101 C CA . LYS B 1 35 ? 2.215 9.758 6.715 1 98.88 35 LYS B CA 1
ATOM 1102 C C . LYS B 1 35 ? 1.999 9.57 5.215 1 98.88 35 LYS B C 1
ATOM 1104 O O . LYS B 1 35 ? 1.934 8.445 4.727 1 98.88 35 LYS B O 1
ATOM 1109 N N . ILE B 1 36 ? 1.91 10.633 4.5 1 98.94 36 ILE B N 1
ATOM 1110 C CA . ILE B 1 36 ? 1.705 10.594 3.055 1 98.94 36 ILE B CA 1
ATOM 1111 C C . ILE B 1 36 ? 2.92 9.969 2.375 1 98.94 36 ILE B C 1
ATOM 1113 O O . ILE B 1 36 ? 2.777 9.07 1.541 1 98.94 36 ILE B O 1
ATOM 1117 N N . THR B 1 37 ? 4.105 10.398 2.828 1 98.88 37 THR B N 1
ATOM 1118 C CA . THR B 1 37 ? 5.34 9.859 2.273 1 98.88 37 THR B CA 1
ATOM 1119 C C . THR B 1 37 ? 5.449 8.367 2.545 1 98.88 37 THR B C 1
ATOM 1121 O O . THR B 1 37 ? 5.793 7.59 1.652 1 98.88 37 THR B O 1
ATOM 1124 N N . GLU B 1 38 ? 5.105 7.98 3.738 1 98.69 38 GLU B N 1
ATOM 1125 C CA . GLU B 1 38 ? 5.184 6.574 4.129 1 98.69 38 GLU B CA 1
ATOM 1126 C C . GLU B 1 38 ? 4.18 5.73 3.354 1 98.69 38 GLU B C 1
ATOM 1128 O O . GLU B 1 38 ? 4.5 4.621 2.916 1 98.69 38 GLU B O 1
ATOM 1133 N N . ALA B 1 39 ? 2.99 6.238 3.201 1 98.88 39 ALA B N 1
ATOM 1134 C CA . ALA B 1 39 ? 1.965 5.504 2.461 1 98.88 39 ALA B CA 1
ATOM 1135 C C . ALA B 1 39 ? 2.369 5.32 1.001 1 98.88 39 ALA B C 1
ATOM 1137 O O . ALA B 1 39 ? 2.191 4.242 0.432 1 98.88 39 ALA B O 1
ATOM 1138 N N . LEU B 1 40 ? 2.928 6.352 0.385 1 98.88 40 LEU B N 1
ATOM 1139 C CA . LEU B 1 40 ? 3.367 6.273 -1.003 1 98.88 40 LEU B CA 1
ATOM 1140 C C . LEU B 1 40 ? 4.473 5.234 -1.164 1 98.88 40 LEU B C 1
ATOM 1142 O O . LEU B 1 40 ? 4.453 4.441 -2.107 1 98.88 40 LEU B O 1
ATOM 1146 N N . ALA B 1 41 ? 5.422 5.242 -0.244 1 98.81 41 ALA B N 1
ATOM 1147 C CA . ALA B 1 41 ? 6.516 4.277 -0.295 1 98.81 41 ALA B CA 1
ATOM 1148 C C . ALA B 1 41 ? 5.992 2.85 -0.152 1 98.81 41 ALA B C 1
ATOM 1150 O O . ALA B 1 41 ? 6.457 1.94 -0.846 1 98.81 41 ALA B O 1
ATOM 1151 N N . GLU B 1 42 ? 5.035 2.639 0.76 1 98.81 42 GLU B N 1
ATOM 1152 C CA . GLU B 1 42 ? 4.477 1.308 0.972 1 98.81 42 GLU B CA 1
ATOM 1153 C C . GLU B 1 42 ? 3.697 0.835 -0.25 1 98.81 42 GLU B C 1
ATOM 1155 O O . GLU B 1 42 ? 3.77 -0.337 -0.625 1 98.81 42 GLU B O 1
ATOM 1160 N N . ILE B 1 43 ? 2.898 1.732 -0.839 1 98.88 43 ILE B N 1
ATOM 1161 C CA . ILE B 1 43 ? 2.154 1.396 -2.049 1 98.88 43 ILE B CA 1
ATOM 1162 C C . ILE B 1 43 ? 3.123 0.947 -3.141 1 98.88 43 ILE B C 1
ATOM 1164 O O . ILE B 1 43 ? 2.896 -0.071 -3.799 1 98.88 43 ILE B O 1
ATOM 1168 N N . ASP B 1 44 ? 4.246 1.635 -3.246 1 98.81 44 ASP B N 1
ATOM 1169 C CA . ASP B 1 44 ? 5.246 1.258 -4.242 1 98.81 44 ASP B CA 1
ATOM 1170 C C . ASP B 1 44 ? 5.828 -0.12 -3.943 1 98.81 44 ASP B C 1
ATOM 1172 O O . ASP B 1 44 ? 6.027 -0.929 -4.852 1 98.81 44 ASP B O 1
ATOM 1176 N N . ARG B 1 45 ? 6.129 -0.398 -2.697 1 98.88 45 ARG B N 1
ATOM 1177 C CA . ARG B 1 45 ? 6.66 -1.695 -2.291 1 98.88 45 ARG B CA 1
ATOM 1178 C C . ARG B 1 45 ? 5.672 -2.814 -2.611 1 98.88 45 ARG B C 1
ATOM 1180 O O . ARG B 1 45 ? 6.059 -3.852 -3.154 1 98.88 45 ARG B O 1
ATOM 1187 N N . LEU B 1 46 ? 4.406 -2.541 -2.346 1 98.88 46 LEU B N 1
ATOM 1188 C CA . LEU B 1 46 ? 3.373 -3.547 -2.562 1 98.88 46 LEU B CA 1
ATOM 1189 C C . LEU B 1 46 ? 3.146 -3.781 -4.051 1 98.88 46 LEU B C 1
ATOM 1191 O O . LEU B 1 46 ? 2.898 -4.914 -4.477 1 98.88 46 LEU B O 1
ATOM 1195 N N . LYS B 1 47 ? 3.242 -2.77 -4.855 1 98.88 47 LYS B N 1
ATOM 1196 C CA . LYS B 1 47 ? 3.129 -2.926 -6.305 1 98.88 47 LYS B CA 1
ATOM 1197 C C . LYS B 1 47 ? 4.25 -3.807 -6.852 1 98.88 47 LYS B C 1
ATOM 1199 O O . LYS B 1 47 ? 4.016 -4.641 -7.73 1 98.88 47 LYS B O 1
ATOM 1204 N N . ALA B 1 48 ? 5.465 -3.639 -6.352 1 98.75 48 ALA B N 1
ATOM 1205 C CA . ALA B 1 48 ? 6.586 -4.477 -6.766 1 98.75 48 ALA B CA 1
ATOM 1206 C C . ALA B 1 48 ? 6.367 -5.93 -6.352 1 98.75 48 ALA B C 1
ATOM 1208 O O . ALA B 1 48 ? 6.629 -6.848 -7.133 1 98.75 48 ALA B O 1
ATOM 1209 N N . GLN B 1 49 ? 5.836 -6.141 -5.137 1 98.81 49 GLN B N 1
ATOM 1210 C CA . GLN B 1 49 ? 5.535 -7.484 -4.656 1 98.81 49 GLN B CA 1
ATOM 1211 C C . GLN B 1 49 ? 4.434 -8.141 -5.488 1 98.81 49 GLN B C 1
ATOM 1213 O O . GLN B 1 49 ? 4.504 -9.328 -5.797 1 98.81 49 GLN B O 1
ATOM 1218 N N . LEU B 1 50 ? 3.395 -7.371 -5.785 1 98.75 50 LEU B N 1
ATOM 1219 C CA . LEU B 1 50 ? 2.301 -7.852 -6.629 1 98.75 50 LEU B CA 1
ATOM 1220 C C . LEU B 1 50 ? 2.822 -8.32 -7.98 1 98.75 50 LEU B C 1
ATOM 1222 O O . LEU B 1 50 ? 2.471 -9.414 -8.438 1 98.75 50 LEU B O 1
ATOM 1226 N N . LYS B 1 51 ? 3.711 -7.566 -8.547 1 98.81 51 LYS B N 1
ATOM 1227 C CA . LYS B 1 51 ? 4.301 -7.938 -9.828 1 98.81 51 LYS B CA 1
ATOM 1228 C C . LYS B 1 51 ? 5.078 -9.242 -9.711 1 98.81 51 LYS B C 1
ATOM 1230 O O . LYS B 1 51 ? 4.938 -10.133 -10.555 1 98.81 51 LYS B O 1
ATOM 1235 N N . ALA B 1 52 ? 5.941 -9.359 -8.742 1 98.88 52 ALA B N 1
ATOM 1236 C CA . ALA B 1 52 ? 6.734 -10.562 -8.523 1 98.88 52 ALA B CA 1
ATOM 1237 C C . ALA B 1 52 ? 5.836 -11.781 -8.297 1 98.88 52 ALA B C 1
ATOM 1239 O O . ALA B 1 52 ? 6.078 -12.852 -8.852 1 98.88 52 ALA B O 1
ATOM 1240 N N . ASN B 1 53 ? 4.824 -11.602 -7.449 1 98.88 53 ASN B N 1
ATOM 1241 C CA . ASN B 1 53 ? 3.91 -12.703 -7.148 1 98.88 53 ASN B CA 1
ATOM 1242 C C . ASN B 1 53 ? 3.137 -13.141 -8.383 1 98.88 53 ASN B C 1
ATOM 1244 O O . ASN B 1 53 ? 2.924 -14.336 -8.602 1 98.88 53 ASN B O 1
ATOM 1248 N N . ARG B 1 54 ? 2.668 -12.242 -9.258 1 98.88 54 ARG B N 1
ATOM 1249 C CA . ARG B 1 54 ? 1.959 -12.57 -10.484 1 98.88 54 ARG B CA 1
ATOM 1250 C C . ARG B 1 54 ? 2.865 -13.328 -11.453 1 98.88 54 ARG B C 1
ATOM 1252 O O . ARG B 1 54 ? 2.422 -14.258 -12.125 1 98.88 54 ARG B O 1
ATOM 1259 N N . THR B 1 55 ? 4.137 -12.945 -11.5 1 98.81 55 THR B N 1
ATOM 1260 C CA . THR B 1 55 ? 5.098 -13.664 -12.328 1 98.81 55 THR B CA 1
ATOM 1261 C C . THR B 1 55 ? 5.285 -15.094 -11.82 1 98.81 55 THR B C 1
ATOM 1263 O O . THR B 1 55 ? 5.285 -16.031 -12.609 1 98.81 55 THR B O 1
ATOM 1266 N N . SER B 1 56 ? 5.449 -15.211 -10.547 1 98.88 56 SER B N 1
ATOM 1267 C CA . SER B 1 56 ? 5.594 -16.531 -9.938 1 98.88 56 SER B CA 1
ATOM 1268 C C . SER B 1 56 ? 4.348 -17.375 -10.172 1 98.88 56 SER B C 1
ATOM 1270 O O . SER B 1 56 ? 4.453 -18.578 -10.445 1 98.88 56 SER B O 1
ATOM 1272 N N . LEU B 1 57 ? 3.17 -16.828 -10.039 1 98.88 57 LEU B N 1
ATOM 1273 C CA . LEU B 1 57 ? 1.918 -17.547 -10.258 1 98.88 57 LEU B CA 1
ATOM 1274 C C . LEU B 1 57 ? 1.851 -18.109 -11.672 1 98.88 57 LEU B C 1
ATOM 1276 O O . LEU B 1 57 ? 1.496 -19.266 -11.867 1 98.88 57 LEU B O 1
ATOM 1280 N N . LYS B 1 58 ? 2.246 -17.328 -12.641 1 98.81 58 LYS B N 1
ATOM 1281 C CA . LYS B 1 58 ? 2.283 -17.797 -14.023 1 98.81 58 LYS B CA 1
ATOM 1282 C C . LYS B 1 58 ? 3.223 -18.984 -14.18 1 98.81 58 LYS B C 1
ATOM 1284 O O . LYS B 1 58 ? 2.895 -19.953 -14.867 1 98.81 58 LYS B O 1
ATOM 1289 N N . SER B 1 59 ? 4.352 -18.922 -13.531 1 98.75 59 SER B N 1
ATOM 1290 C CA . SER B 1 59 ? 5.328 -20 -13.594 1 98.75 59 SER B CA 1
ATOM 1291 C C . SER B 1 59 ? 4.785 -21.281 -12.961 1 98.75 59 SER B C 1
ATOM 1293 O O . SER B 1 59 ? 4.957 -22.359 -13.516 1 98.75 59 SER B O 1
ATOM 1295 N N . VAL B 1 60 ? 4.16 -21.094 -11.859 1 98.75 60 VAL B N 1
ATOM 1296 C CA . VAL B 1 60 ? 3.598 -22.25 -11.164 1 98.75 60 VAL B CA 1
ATOM 1297 C C . VAL B 1 60 ? 2.488 -22.875 -12.008 1 98.75 60 VAL B C 1
ATOM 1299 O O . VAL B 1 60 ? 2.387 -24.109 -12.109 1 98.75 60 VAL B O 1
ATOM 1302 N N . GLU B 1 61 ? 1.701 -22.109 -12.641 1 98.75 61 GLU B N 1
ATOM 1303 C CA . GLU B 1 61 ? 0.629 -22.609 -13.492 1 98.75 61 GLU B CA 1
ATOM 1304 C C . GLU B 1 61 ? 1.187 -23.391 -14.672 1 98.75 61 GLU B C 1
ATOM 1306 O O . GLU B 1 61 ? 0.638 -24.438 -15.047 1 98.75 61 GLU B O 1
ATOM 1311 N N . LYS B 1 62 ? 2.303 -23 -15.211 1 98.75 62 LYS B N 1
ATOM 1312 C CA . LYS B 1 62 ? 2.969 -23.734 -16.281 1 98.75 62 LYS B CA 1
ATOM 1313 C C . LYS B 1 62 ? 3.502 -25.078 -15.781 1 98.75 62 LYS B C 1
ATOM 1315 O O . LYS B 1 62 ? 3.41 -26.078 -16.484 1 98.75 62 LYS B O 1
ATOM 1320 N N . SER B 1 63 ? 4.02 -24.984 -14.656 1 98.44 63 SER B N 1
ATOM 1321 C CA . SER B 1 63 ? 4.535 -26.219 -14.062 1 98.44 63 SER B CA 1
ATOM 1322 C C . SER B 1 63 ? 3.414 -27.219 -13.812 1 98.44 63 SER B C 1
ATOM 1324 O O . SER B 1 63 ? 3.596 -28.422 -14.023 1 98.44 63 SER B O 1
ATOM 1326 N N . ILE B 1 64 ? 2.324 -26.719 -13.391 1 98.5 64 ILE B N 1
ATOM 1327 C CA . ILE B 1 64 ? 1.172 -27.594 -13.156 1 98.5 64 ILE B CA 1
ATOM 1328 C C . ILE B 1 64 ? 0.738 -28.234 -14.469 1 98.5 64 ILE B C 1
ATOM 1330 O O . ILE B 1 64 ? 0.508 -29.438 -14.531 1 98.5 64 ILE B O 1
ATOM 1334 N N . ALA B 1 65 ? 0.687 -27.531 -15.523 1 98.31 65 ALA B N 1
ATOM 1335 C CA . ALA B 1 65 ? 0.316 -28.047 -16.828 1 98.31 65 ALA B CA 1
ATOM 1336 C C . ALA B 1 65 ? 1.307 -29.109 -17.297 1 98.31 65 ALA B C 1
ATOM 1338 O O . ALA B 1 65 ? 0.908 -30.141 -17.844 1 98.31 65 ALA B O 1
ATOM 1339 N N . LYS B 1 66 ? 2.523 -28.906 -17.047 1 97.94 66 LYS B N 1
ATOM 1340 C CA . LYS B 1 66 ? 3.564 -29.844 -17.438 1 97.94 66 LYS B CA 1
ATOM 1341 C C . LYS B 1 66 ? 3.428 -31.156 -16.656 1 97.94 66 LYS B C 1
ATOM 1343 O O . LYS B 1 66 ? 3.551 -32.25 -17.234 1 97.94 66 LYS B O 1
ATOM 1348 N N . LEU B 1 67 ? 3.154 -31.016 -15.414 1 97.75 67 LEU B N 1
ATOM 1349 C CA . LEU B 1 67 ? 2.998 -32.219 -14.578 1 97.75 67 LEU B CA 1
ATOM 1350 C C . LEU B 1 67 ? 1.806 -33.031 -15.039 1 97.75 67 LEU B C 1
ATOM 1352 O O . LEU B 1 67 ? 1.87 -34.281 -15.039 1 97.75 67 LEU B O 1
ATOM 1356 N N . GLU B 1 68 ? 0.775 -32.375 -15.367 1 97.31 68 GLU B N 1
ATOM 1357 C CA . GLU B 1 68 ? -0.406 -33.062 -15.867 1 97.31 68 GLU B CA 1
ATOM 1358 C C . GLU B 1 68 ? -0.09 -33.844 -17.141 1 97.31 68 GLU B C 1
ATOM 1360 O O . GLU B 1 68 ? -0.499 -35 -17.281 1 97.31 68 GLU B O 1
ATOM 1365 N N . THR B 1 69 ? 0.617 -33.25 -18.031 1 97.5 69 THR B N 1
ATOM 1366 C CA . THR B 1 69 ? 1.005 -33.875 -19.281 1 97.5 69 THR B CA 1
ATOM 1367 C C . THR B 1 69 ? 1.91 -35.094 -19.016 1 97.5 69 THR B C 1
ATOM 1369 O O . THR B 1 69 ? 1.716 -36.156 -19.594 1 97.5 69 THR B O 1
ATOM 1372 N N . GLN B 1 70 ? 2.83 -34.906 -18.156 1 96.81 70 GLN B N 1
ATOM 1373 C CA . GLN B 1 70 ? 3.758 -36 -17.797 1 96.81 70 GLN B CA 1
ATOM 1374 C C . GLN B 1 70 ? 3.027 -37.156 -17.172 1 96.81 70 GLN B C 1
ATOM 1376 O O . GLN B 1 70 ? 3.307 -38.312 -17.5 1 96.81 70 GLN B O 1
ATOM 1381 N N . LYS B 1 71 ? 2.15 -36.844 -16.281 1 96 71 LYS B N 1
ATOM 1382 C CA . LYS B 1 71 ? 1.36 -37.906 -15.656 1 96 71 LYS B CA 1
ATOM 1383 C C . LYS B 1 71 ? 0.571 -38.688 -16.703 1 96 71 LYS B C 1
ATOM 1385 O O . LYS B 1 71 ? 0.534 -39.906 -16.656 1 96 71 LYS B O 1
ATOM 1390 N N . ALA B 1 72 ? -0.058 -37.969 -17.625 1 96.38 72 ALA B N 1
ATOM 1391 C CA . ALA B 1 72 ? -0.842 -38.625 -18.672 1 96.38 72 ALA B CA 1
ATOM 1392 C C . ALA B 1 72 ? 0.03 -39.531 -19.531 1 96.38 72 ALA B C 1
ATOM 1394 O O . ALA B 1 72 ? -0.376 -40.656 -19.875 1 96.38 72 ALA B O 1
ATOM 1395 N N . GLU B 1 73 ? 1.19 -39.094 -19.812 1 95.88 73 GLU B N 1
ATOM 1396 C CA . GLU B 1 73 ? 2.129 -39.875 -20.594 1 95.88 73 GLU B CA 1
ATOM 1397 C C . GLU B 1 73 ? 2.58 -41.125 -19.828 1 95.88 73 GLU B C 1
ATOM 1399 O O . GLU B 1 73 ? 2.648 -42.219 -20.391 1 95.88 73 GLU B O 1
ATOM 1404 N N . ALA B 1 74 ? 2.875 -40.938 -18.656 1 93.81 74 ALA B N 1
ATOM 1405 C CA . ALA B 1 74 ? 3.297 -42.062 -17.828 1 93.81 74 ALA B CA 1
ATOM 1406 C C . ALA B 1 74 ? 2.188 -43.094 -17.719 1 93.81 74 ALA B C 1
ATOM 1408 O O . ALA B 1 74 ? 2.443 -44.312 -17.797 1 93.81 74 ALA B O 1
ATOM 1409 N N . ASP B 1 75 ? 0.993 -42.594 -17.516 1 94.31 75 ASP B N 1
ATOM 1410 C CA . ASP B 1 75 ? -0.157 -43.5 -17.422 1 94.31 75 ASP B CA 1
ATOM 1411 C C . ASP B 1 75 ? -0.362 -44.281 -18.719 1 94.31 75 ASP B C 1
ATOM 1413 O O . ASP B 1 75 ? -0.619 -45.469 -18.703 1 94.31 75 ASP B O 1
ATOM 1417 N N . ALA B 1 76 ? -0.23 -43.562 -19.812 1 95.88 76 ALA B N 1
ATOM 1418 C CA . ALA B 1 76 ? -0.381 -44.219 -21.125 1 95.88 76 ALA B CA 1
ATOM 1419 C C . ALA B 1 76 ? 0.686 -45.281 -21.344 1 95.88 76 ALA B C 1
ATOM 1421 O O . ALA B 1 76 ? 0.388 -46.375 -21.828 1 95.88 76 ALA B O 1
ATOM 1422 N N . GLN B 1 77 ? 1.895 -45 -20.938 1 95.06 77 GLN B N 1
ATOM 1423 C CA . GLN B 1 77 ? 2.99 -45.969 -21.078 1 95.06 77 GLN B CA 1
ATOM 1424 C C . GLN B 1 77 ? 2.766 -47.188 -20.188 1 95.06 77 GLN B C 1
ATOM 1426 O O . GLN B 1 77 ? 3.047 -48.312 -20.594 1 95.06 77 GLN B O 1
ATOM 1431 N N . ALA B 1 78 ? 2.27 -46.938 -19.062 1 92.56 78 ALA B N 1
ATOM 1432 C CA . ALA B 1 78 ? 1.994 -48.031 -18.141 1 92.56 78 ALA B CA 1
ATOM 1433 C C . ALA B 1 78 ? 0.923 -48.969 -18.703 1 92.56 78 ALA B C 1
ATOM 1435 O O . ALA B 1 78 ? 1.044 -50.188 -18.609 1 92.56 78 ALA B O 1
ATOM 1436 N N . ILE B 1 79 ? -0.054 -48.344 -19.312 1 95.88 79 ILE B N 1
ATOM 1437 C CA . ILE B 1 79 ? -1.132 -49.125 -19.922 1 95.88 79 ILE B CA 1
ATOM 1438 C C . ILE B 1 79 ? -0.582 -49.969 -21.062 1 95.88 79 ILE B C 1
ATOM 1440 O O . ILE B 1 79 ? -0.88 -51.156 -21.172 1 95.88 79 ILE B O 1
ATOM 1444 N N . LEU B 1 80 ? 0.292 -49.438 -21.859 1 96.38 80 LEU B N 1
ATOM 1445 C CA . LEU B 1 80 ? 0.887 -50.156 -23 1 96.38 80 LEU B CA 1
ATOM 1446 C C . LEU B 1 80 ? 1.761 -51.281 -22.516 1 96.38 80 LEU B C 1
ATOM 1448 O O . LEU B 1 80 ? 1.688 -52.406 -23.047 1 96.38 80 LEU B O 1
ATOM 1452 N N . LYS B 1 81 ? 2.494 -51.031 -21.594 1 94.81 81 LYS B N 1
ATOM 1453 C CA . LYS B 1 81 ? 3.371 -52.062 -21.047 1 94.81 81 LYS B CA 1
ATOM 1454 C C . LYS B 1 81 ? 2.562 -53.219 -20.484 1 94.81 81 LYS B C 1
ATOM 1456 O O . LYS B 1 81 ? 2.916 -54.375 -20.688 1 94.81 81 LYS B O 1
ATOM 1461 N N . ALA B 1 82 ? 1.503 -52.844 -19.797 1 95.5 82 ALA B N 1
ATOM 1462 C CA . ALA B 1 82 ? 0.633 -53.875 -19.234 1 95.5 82 ALA B CA 1
ATOM 1463 C C . ALA B 1 82 ? -0.012 -54.719 -20.328 1 95.5 82 ALA B C 1
ATOM 1465 O O . ALA B 1 82 ? -0.107 -55.938 -20.203 1 95.5 82 ALA B O 1
ATOM 1466 N N . GLN B 1 83 ? -0.386 -54.062 -21.391 1 96.62 83 GLN B N 1
ATOM 1467 C CA . GLN B 1 83 ? -0.988 -54.75 -22.531 1 96.62 83 GLN B CA 1
ATOM 1468 C C . GLN B 1 83 ? 0.021 -55.688 -23.203 1 96.62 83 GLN B C 1
ATOM 1470 O O . GLN B 1 83 ? -0.3 -56.812 -23.531 1 96.62 83 GLN B O 1
ATOM 1475 N N . LYS B 1 84 ? 1.221 -55.281 -23.344 1 96.12 84 LYS B N 1
ATOM 1476 C CA . LYS B 1 84 ? 2.275 -56.094 -23.953 1 96.12 84 LYS B CA 1
ATOM 1477 C C . LYS B 1 84 ? 2.598 -57.312 -23.094 1 96.12 84 LYS B C 1
ATOM 1479 O O . LYS B 1 84 ? 2.779 -58.406 -23.625 1 96.12 84 LYS B O 1
ATOM 1484 N N . SER B 1 85 ? 2.572 -57.031 -21.906 1 95.12 85 SER B N 1
ATOM 1485 C CA . SER B 1 85 ? 2.852 -58.125 -20.984 1 95.12 85 SER B CA 1
ATOM 1486 C C . SER B 1 85 ? 1.763 -59.188 -21.062 1 95.12 85 SER B C 1
ATOM 1488 O O . SER B 1 85 ? 2.057 -60.375 -21.062 1 95.12 85 SER B O 1
ATOM 1490 N N . LYS B 1 86 ? 0.554 -58.719 -21.094 1 95.5 86 LYS B N 1
ATOM 1491 C CA . LYS B 1 86 ? -0.574 -59.625 -21.203 1 95.5 86 LYS B CA 1
ATOM 1492 C C . LYS B 1 86 ? -0.497 -60.438 -22.516 1 95.5 86 LYS B C 1
ATOM 1494 O O . LYS B 1 86 ? -0.736 -61.625 -22.516 1 95.5 86 LYS B O 1
ATOM 1499 N N . LEU B 1 87 ? -0.131 -59.688 -23.516 1 94.25 87 LEU B N 1
ATOM 1500 C CA . LEU B 1 87 ? 0.01 -60.344 -24.828 1 94.25 87 LEU B CA 1
ATOM 1501 C C . LEU B 1 87 ? 1.119 -61.375 -24.797 1 94.25 87 LEU B C 1
ATOM 1503 O O . LEU B 1 87 ? 0.927 -62.5 -25.25 1 94.25 87 LEU B O 1
ATOM 1507 N N . ASN B 1 88 ? 2.221 -61.031 -24.328 1 94.62 88 ASN B N 1
ATOM 1508 C CA . ASN B 1 88 ? 3.352 -61.969 -24.234 1 94.62 88 ASN B CA 1
ATOM 1509 C C . ASN B 1 88 ? 3 -63.219 -23.422 1 94.62 88 ASN B C 1
ATOM 1511 O O . ASN B 1 88 ? 3.35 -64.312 -23.812 1 94.62 88 ASN B O 1
ATOM 1515 N N . SER B 1 89 ? 2.287 -62.938 -22.438 1 95.19 89 SER B N 1
ATOM 1516 C CA . SER B 1 89 ? 1.871 -64.062 -21.609 1 95.19 89 SER B CA 1
ATOM 1517 C C . SER B 1 89 ? 0.915 -65 -22.344 1 95.19 89 SER B C 1
ATOM 1519 O O . SER B 1 89 ? 1.012 -66.188 -22.234 1 95.19 89 SER B O 1
ATOM 1521 N N . ALA B 1 90 ? 0.011 -64.375 -23.109 1 95.31 90 ALA B N 1
ATOM 1522 C CA . ALA B 1 90 ? -0.946 -65.125 -23.891 1 95.31 90 ALA B CA 1
ATOM 1523 C C . ALA B 1 90 ? -0.24 -66 -24.969 1 95.31 90 ALA B C 1
ATOM 1525 O O . ALA B 1 90 ? -0.562 -67.125 -25.156 1 95.31 90 ALA B O 1
ATOM 1526 N N . ILE B 1 91 ? 0.765 -65.438 -25.531 1 95.62 91 ILE B N 1
ATOM 1527 C CA . ILE B 1 91 ? 1.549 -66.125 -26.562 1 95.62 91 ILE B CA 1
ATOM 1528 C C . ILE B 1 91 ? 2.332 -67.25 -25.922 1 95.62 91 ILE B C 1
ATOM 1530 O O . ILE B 1 91 ? 2.344 -68.375 -26.453 1 95.62 91 ILE B O 1
ATOM 1534 N N . GLN B 1 92 ? 2.844 -67 -24.797 1 95.44 92 GLN B N 1
ATOM 1535 C CA . GLN B 1 92 ? 3.615 -68 -24.109 1 95.44 92 GLN B CA 1
ATOM 1536 C C . GLN B 1 92 ? 2.729 -69.188 -23.703 1 95.44 92 GLN B C 1
ATOM 1538 O O . GLN B 1 92 ? 3.135 -70.375 -23.812 1 95.44 92 GLN B O 1
ATOM 1543 N N . ASN B 1 93 ? 1.493 -68.875 -23.234 1 96.38 93 ASN B N 1
ATOM 1544 C CA . ASN B 1 93 ? 0.546 -69.938 -22.875 1 96.38 93 ASN B CA 1
ATOM 1545 C C . ASN B 1 93 ? 0.184 -70.812 -24.062 1 96.38 93 ASN B C 1
ATOM 1547 O O . ASN B 1 93 ? 0.064 -72 -23.922 1 96.38 93 ASN B O 1
ATOM 1551 N N . LEU B 1 94 ? 0.061 -70.25 -25.219 1 96.69 94 LEU B N 1
ATOM 1552 C CA . LEU B 1 94 ? -0.26 -71 -26.438 1 96.69 94 LEU B CA 1
ATOM 1553 C C . LEU B 1 94 ? 0.916 -71.875 -26.859 1 96.69 94 LEU B C 1
ATOM 1555 O O . LEU B 1 94 ? 0.729 -73 -27.25 1 96.69 94 LEU B O 1
ATOM 1559 N N . LEU B 1 95 ? 2.096 -71.375 -26.656 1 96.75 95 LEU B N 1
ATOM 1560 C CA . LEU B 1 95 ? 3.299 -72.125 -26.953 1 96.75 95 LEU B CA 1
ATOM 1561 C C . LEU B 1 95 ? 3.443 -73.312 -26 1 96.75 95 LEU B C 1
ATOM 1563 O O . LEU B 1 95 ? 3.729 -74.438 -26.422 1 96.75 95 LEU B O 1
ATOM 1567 N N . ASP B 1 96 ? 3.152 -73.062 -24.859 1 95.94 96 ASP B N 1
ATOM 1568 C CA . ASP B 1 96 ? 3.248 -74.062 -23.844 1 95.94 96 ASP B CA 1
ATOM 1569 C C . ASP B 1 96 ? 2.189 -75.125 -24.047 1 95.94 96 ASP B C 1
ATOM 1571 O O . ASP B 1 96 ? 2.389 -76.312 -23.656 1 95.94 96 ASP B O 1
ATOM 1575 N N . ALA B 1 97 ? 1.077 -74.75 -24.625 1 96 97 ALA B N 1
ATOM 1576 C CA . ALA B 1 97 ? -0.018 -75.625 -24.906 1 96 97 ALA B CA 1
ATOM 1577 C C . ALA B 1 97 ? 0.239 -76.438 -26.203 1 96 97 ALA B C 1
ATOM 1579 O O . ALA B 1 97 ? -0.589 -77.25 -26.609 1 96 97 ALA B O 1
ATOM 1580 N N . GLY B 1 98 ? 1.36 -76.125 -26.781 1 95.94 98 GLY B N 1
ATOM 1581 C CA . GLY B 1 98 ? 1.786 -76.938 -27.906 1 95.94 98 GLY B CA 1
ATOM 1582 C C . GLY B 1 98 ? 1.488 -76.312 -29.25 1 95.94 98 GLY B C 1
ATOM 1583 O O . GLY B 1 98 ? 1.694 -76.875 -30.297 1 95.94 98 GLY B O 1
ATOM 1584 N N . MET B 1 99 ? 1.016 -75.188 -29.172 1 95.19 99 MET B N 1
ATOM 1585 C CA . MET B 1 99 ? 0.767 -74.5 -30.422 1 95.19 99 MET B CA 1
ATOM 1586 C C . MET B 1 99 ? 2.064 -73.938 -31.016 1 95.19 99 MET B C 1
ATOM 1588 O O . MET B 1 99 ? 2.91 -73.438 -30.281 1 95.19 99 MET B O 1
ATOM 1592 N N . SER B 1 100 ? 2.193 -74.188 -32.312 1 94.62 100 SER B N 1
ATOM 1593 C CA . SER B 1 100 ? 3.402 -73.625 -32.969 1 94.62 100 SER B CA 1
ATOM 1594 C C . SER B 1 100 ? 3.326 -72.125 -33.188 1 94.62 100 SER B C 1
ATOM 1596 O O . SER B 1 100 ? 2.234 -71.562 -33.219 1 94.62 100 SER B O 1
ATOM 1598 N N . MET B 1 101 ? 4.523 -71.438 -33.25 1 93.12 101 MET B N 1
ATOM 1599 C CA . MET B 1 101 ? 4.605 -70 -33.5 1 93.12 101 MET B CA 1
ATOM 1600 C C . MET B 1 101 ? 3.859 -69.625 -34.781 1 93.12 101 MET B C 1
ATOM 1602 O O . MET B 1 101 ? 3.176 -68.562 -34.812 1 93.12 101 MET B O 1
ATOM 1606 N N . ASP B 1 102 ? 3.928 -70.5 -35.719 1 92.56 102 ASP B N 1
ATOM 1607 C CA . ASP B 1 102 ? 3.27 -70.25 -37 1 92.56 102 ASP B CA 1
ATOM 1608 C C . ASP B 1 102 ? 1.75 -70.25 -36.844 1 92.56 102 ASP B C 1
ATOM 1610 O O . ASP B 1 102 ? 1.062 -69.438 -37.438 1 92.56 102 ASP B O 1
ATOM 1614 N N . ASP B 1 103 ? 1.177 -71.188 -36.031 1 94.31 103 ASP B N 1
ATOM 1615 C CA . ASP B 1 103 ? -0.259 -71.25 -35.781 1 94.31 103 ASP B CA 1
ATOM 1616 C C . ASP B 1 103 ? -0.743 -69.938 -35.094 1 94.31 103 ASP B C 1
ATOM 1618 O O . ASP B 1 103 ? -1.81 -69.438 -35.406 1 94.31 103 ASP B O 1
ATOM 1622 N N . ILE B 1 104 ? 0.063 -69.438 -34.25 1 93.88 104 ILE B N 1
ATOM 1623 C CA . ILE B 1 104 ? -0.275 -68.25 -33.5 1 93.88 104 ILE B CA 1
ATOM 1624 C C . ILE B 1 104 ? -0.312 -67.062 -34.406 1 93.88 104 ILE B C 1
ATOM 1626 O O . ILE B 1 104 ? -1.252 -66.25 -34.375 1 93.88 104 ILE B O 1
ATOM 1630 N N . ILE B 1 105 ? 0.669 -66.938 -35.219 1 93 105 ILE B N 1
ATOM 1631 C CA . ILE B 1 105 ? 0.725 -65.812 -36.188 1 93 105 ILE B CA 1
ATOM 1632 C C . ILE B 1 105 ? -0.484 -65.875 -37.125 1 93 105 ILE B C 1
ATOM 1634 O O . ILE B 1 105 ? -1.089 -64.812 -37.406 1 93 105 ILE B O 1
ATOM 1638 N N . HIS B 1 106 ? -0.851 -67.062 -37.406 1 92.81 106 HIS B N 1
ATOM 1639 C CA . HIS B 1 106 ? -2.014 -67.25 -38.25 1 92.81 106 HIS B CA 1
ATOM 1640 C C . HIS B 1 106 ? -3.291 -66.812 -37.562 1 92.81 106 HIS B C 1
ATOM 1642 O O . HIS B 1 106 ? -4.109 -66.125 -38.156 1 92.81 106 HIS B O 1
ATOM 1648 N N . LYS B 1 107 ? -3.422 -67.062 -36.312 1 89.88 107 LYS B N 1
ATOM 1649 C CA . LYS B 1 107 ? -4.594 -66.688 -35.531 1 89.88 107 LYS B CA 1
ATOM 1650 C C . LYS B 1 107 ? -4.656 -65.188 -35.375 1 89.88 107 LYS B C 1
ATOM 1652 O O . LYS B 1 107 ? -5.742 -64.625 -35.375 1 89.88 107 LYS B O 1
ATOM 1657 N N . LEU B 1 108 ? -3.541 -64.5 -35.281 1 86.75 108 LEU B N 1
ATOM 1658 C CA . LEU B 1 108 ? -3.475 -63.062 -35.031 1 86.75 108 LEU B CA 1
ATOM 1659 C C . LEU B 1 108 ? -3.777 -62.281 -36.312 1 86.75 108 LEU B C 1
ATOM 1661 O O . LEU B 1 108 ? -4.32 -61.188 -36.25 1 86.75 108 LEU B O 1
ATOM 1665 N N . ASN B 1 109 ? -3.311 -62.812 -37.375 1 86.81 109 ASN B N 1
ATOM 1666 C CA . ASN B 1 109 ? -3.484 -62.125 -38.656 1 86.81 109 ASN B CA 1
ATOM 1667 C C . ASN B 1 109 ? -4.832 -62.469 -39.312 1 86.81 109 ASN B C 1
ATOM 1669 O O . ASN B 1 109 ? -5.219 -61.875 -40.312 1 86.81 109 ASN B O 1
ATOM 1673 N N . GLY B 1 110 ? -5.43 -63.531 -38.938 1 75.19 110 GLY B N 1
ATOM 1674 C CA . GLY B 1 110 ? -6.711 -63.938 -39.469 1 75.19 110 GLY B CA 1
ATOM 1675 C C . GLY B 1 110 ? -7.895 -63.375 -38.688 1 75.19 110 GLY B C 1
ATOM 1676 O O . GLY B 1 110 ? -8.773 -62.719 -39.281 1 75.19 110 GLY B O 1
#

Solvent-accessible surface area (backbone atoms only — not comparable to full-atom values): 12306 Å² total; per-residue (Å²): 128,82,74,73,76,74,73,72,72,65,70,69,65,73,69,76,58,55,67,61,54,49,50,54,47,51,51,51,43,52,52,37,52,49,52,44,52,50,42,52,53,48,44,52,52,42,51,54,49,41,52,54,43,53,54,50,42,55,52,48,53,51,50,50,54,49,52,54,51,51,46,53,51,51,52,52,51,50,50,50,52,52,50,50,50,52,49,52,49,51,52,48,52,42,44,72,71,65,45,52,73,68,58,51,55,48,63,74,73,102,129,82,77,74,76,73,75,72,72,66,70,71,66,73,70,76,60,55,67,59,54,48,51,53,47,52,51,51,43,51,52,38,52,48,52,43,52,50,42,52,52,48,43,52,53,41,53,54,49,42,51,53,41,54,53,49,40,54,51,48,53,51,49,50,54,49,50,52,51,50,48,52,50,51,52,52,50,51,52,50,51,52,51,50,51,52,47,51,49,52,52,50,52,42,44,73,71,64,44,50,71,66,58,50,52,48,63,74,74,103

Secondary structure (DSSP, 8-state):
-----------------HHHHHHHHHHHHHHHHHHHHHHHHHHHHHHHHHHHHHHHHHHHHHHHHHHHHHHHHHHHHHHHHHHHHHHHHHHHHHHHTT--HHHHHHHHH-/-----------------HHHHHHHHHHHHHHHHHHHHHHHHHHHHHHHHHHHHHHHHHHHHHHHHHHHHHHHHHHHHHHHHHHHHHHHHHHHHHHHTT--HHHHHHHHH-

Radius of gyration: 48.93 Å; Cα contacts (8 Å, |Δi|>4): 77; chains: 2; bounding box: 69×152×87 Å